Protein 7MBO (pdb70)

GO terms:
  GO:0005515 protein binding (F, IPI)
  GO:0004252 serine-type endopeptidase activity (F, TAS)
  GO:0007596 blood coagulation (P, TAS)
  GO:0005576 extracellular region (C, TAS)
  GO:0005886 plasma membrane (C, TAS)
  GO:0042802 identical protein binding (F, IPI)
  GO:0005576 extracellular region (C, IDA)
  GO:0031639 plasminogen activation (P, IDA)
  GO:0051919 positive regulation of fibrinolysis (P, IDA)
  GO:0007596 blood coagulation (P, IDA)
  GO:0070062 extracellular exosome (C, HDA)
  GO:0007597 blood coagulation, intrinsic pathway (P, IDA)

Structure (mmCIF, N/CA/C/O backbone):
data_7MBO
#
_entry.id   7MBO
#
_cell.length_a   39.025
_cell.length_b   69.588
_cell.length_c   85.127
_cell.angle_alpha   90
_cell.angle_beta   90
_cell.angle_gamma   90
#
_symmetry.space_group_name_H-M   'P 21 21 21'
#
loop_
_entity.id
_entity.type
_entity.pdbx_description
1 polymer 'Coagulation factor XIa light chain'
2 non-polymer 2-acetamido-2-deoxy-beta-D-glucopyranose
3 non-polymer Milvexian
4 water water
#
loop_
_atom_site.group_PDB
_atom_site.id
_atom_site.type_symbol
_atom_site.label_atom_id
_atom_site.label_alt_id
_atom_site.label_comp_id
_atom_site.label_asym_id
_atom_site.label_entity_id
_atom_site.label_seq_id
_atom_site.pdbx_PDB_ins_code
_atom_site.Cartn_x
_atom_site.Cartn_y
_atom_site.Cartn_z
_atom_site.occupancy
_atom_site.B_iso_or_equiv
_atom_site.auth_seq_id
_atom_site.auth_comp_id
_atom_site.auth_asym_id
_atom_site.auth_atom_id
_atom_site.pdbx_PDB_model_num
ATOM 1 N N . ILE A 1 1 ? -6.623 17.795 -14.891 1 7.85 16 ILE A N 1
ATOM 2 C CA . ILE A 1 1 ? -7.712 18.384 -15.668 1 7.83 16 ILE A CA 1
ATOM 3 C C . ILE A 1 1 ? -7.32 19.785 -16.085 1 8.37 16 ILE A C 1
ATOM 4 O O . ILE A 1 1 ? -7.071 20.647 -15.242 1 9.38 16 ILE A O 1
ATOM 19 N N . VAL A 1 2 ? -7.291 20.025 -17.398 1 8.89 17 VAL A N 1
ATOM 20 C CA . VAL A 1 2 ? -7.026 21.353 -17.927 1 9.51 17 VAL A CA 1
ATOM 21 C C . VAL A 1 2 ? -8.328 22.134 -17.892 1 10.08 17 VAL A C 1
ATOM 22 O O . VAL A 1 2 ? -9.35 21.608 -18.316 1 10.62 17 VAL A O 1
ATOM 35 N N . GLY A 1 3 ? -8.286 23.373 -17.422 1 10.91 18 GLY A N 1
ATOM 36 C CA . GLY A 1 3 ? -9.461 24.232 -17.464 1 12.75 18 GLY A CA 1
ATOM 37 C C . GLY A 1 3 ? -10.635 23.815 -16.63 1 14.12 18 GLY A C 1
ATOM 38 O O . GLY A 1 3 ? -11.783 24.202 -16.896 1 16.73 18 GLY A O 1
ATOM 42 N N . GLY A 1 4 ? -10.33 23.092 -15.58 1 13.94 19 GLY A N 1
ATOM 43 C CA . GLY A 1 4 ? -11.342 22.66 -14.649 1 13.15 19 GLY A CA 1
ATOM 44 C C . GLY A 1 4 ? -11.421 23.559 -13.44 1 12.45 19 GLY A C 1
ATOM 45 O O . GLY A 1 4 ? -10.77 24.608 -13.345 1 14.88 19 GLY A O 1
ATOM 49 N N . THR A 1 5 ? -12.264 23.135 -12.52 1 9.89 20 THR A N 1
ATOM 50 C CA . THR A 1 5 ? -12.499 23.867 -11.293 1 9.61 20 THR A CA 1
ATOM 51 C C . THR A 1 5 ? -12.577 22.883 -10.132 1 8.52 20 THR A C 1
ATOM 52 O O . THR A 1 5 ? -12.724 21.665 -10.304 1 8.13 20 THR A O 1
ATOM 63 N N . ALA A 1 6 ? -12.431 23.421 -8.923 1 8.5 21 ALA A N 1
ATOM 64 C CA . ALA A 1 6 ? -12.424 22.591 -7.741 1 8.41 21 ALA A CA 1
ATOM 65 C C . ALA A 1 6 ? -13.745 21.912 -7.504 1 8.01 21 ALA A C 1
ATOM 66 O O . ALA A 1 6 ? -14.805 22.541 -7.593 1 9.11 21 ALA A O 1
ATOM 73 N N . SER A 1 7 ? -13.683 20.647 -7.117 1 7.77 22 SER A N 1
ATOM 74 C CA . SER A 1 7 ? -14.835 19.917 -6.637 1 7.83 22 SER A CA 1
ATOM 75 C C . SER A 1 7 ? -15.015 20.202 -5.142 1 8.14 22 SER A C 1
ATOM 76 O O . SER A 1 7 ? -14.117 20.72 -4.483 1 8.7 22 SER A O 1
ATOM 84 N N . VAL A 1 8 ? -16.171 19.814 -4.615 1 8.67 23 VAL A N 1
ATOM 85 C CA . VAL A 1 8 ? -16.471 19.91 -3.194 1 9.44 23 VAL A CA 1
ATOM 86 C C . VAL A 1 8 ? -16.574 18.524 -2.596 1 9.44 23 VAL A C 1
ATOM 87 O O . VAL A 1 8 ? -16.742 17.517 -3.307 1 8.94 23 VAL A O 1
ATOM 100 N N . ARG A 1 9 ? -16.52 18.451 -1.26 1 10.6 24 ARG A N 1
ATOM 101 C CA . ARG A 1 9 ? -16.637 17.181 -0.571 1 11.43 24 ARG A CA 1
ATOM 102 C C . ARG A 1 9 ? -17.972 16.52 -0.921 1 10.54 24 ARG A C 1
ATOM 103 O O . ARG A 1 9 ? -19.024 17.186 -0.933 1 10.7 24 ARG A O 1
ATOM 124 N N . GLY A 1 10 ? -17.909 15.253 -1.263 1 10.49 25 GLY A N 1
ATOM 125 C CA . GLY A 1 10 ? -19.105 14.504 -1.576 1 10.39 25 GLY A CA 1
ATOM 126 C C . GLY A 1 10 ? -19.651 14.71 -2.97 1 9.45 25 GLY A C 1
ATOM 127 O O . GLY A 1 10 ? -20.67 14.115 -3.299 1 10.22 25 GLY A O 1
ATOM 131 N N . GLU A 1 11 ? -18.999 15.504 -3.812 1 8.64 26 GLU A N 1
ATOM 132 C CA . GLU A 1 11 ? -19.513 15.767 -5.155 1 8.27 26 GLU A CA 1
ATOM 133 C C . GLU A 1 11 ? -19.379 14.568 -6.082 1 7.76 26 GLU A C 1
ATOM 134 O O . GLU A 1 11 ? -20.267 14.301 -6.892 1 8.41 26 GLU A O 1
ATOM 146 N N . TRP A 1 12 ? -18.245 13.86 -5.991 1 7.11 27 TRP A N 1
ATOM 147 C CA . TRP A 1 12 ? -17.941 12.745 -6.908 1 6.85 27 TRP A CA 1
ATOM 148 C C . TRP A 1 12 ? -17.626 11.504 -6.093 1 6.66 27 TRP A C 1
ATOM 149 O O . TRP A 1 12 ? -16.484 11.047 -6.034 1 6.82 27 TRP A O 1
ATOM 170 N N . PRO A 1 13 ? -18.638 10.931 -5.418 1 6.79 28 PRO A N 1
ATOM 171 C CA . PRO A 1 13 ? -18.349 9.891 -4.414 1 6.77 28 PRO A CA 1
ATOM 172 C C . PRO A 1 13 ? -17.903 8.558 -4.972 1 6.46 28 PRO A C 1
ATOM 173 O O . PRO A 1 13 ? -17.427 7.715 -4.214 1 6.98 28 PRO A O 1
ATOM 184 N N . TRP A 1 14 ? -18.009 8.356 -6.289 1 6.22 29 TRP A N 1
ATOM 185 C CA . TRP A 1 14 ? -17.473 7.165 -6.931 1 6.1 29 TRP A CA 1
ATOM 186 C C . TRP A 1 14 ? -16.005 7.337 -7.319 1 5.87 29 TRP A C 1
ATOM 187 O O . TRP A 1 14 ? -15.347 6.34 -7.622 1 6.2 29 TRP A O 1
ATOM 208 N N . GLN A 1 15 ? -15.474 8.567 -7.351 1 5.9 30 GLN A N 1
ATOM 209 C CA . GLN A 1 15 ? -14.087 8.778 -7.742 1 5.82 30 GLN A CA 1
ATOM 210 C C . GLN A 1 15 ? -13.158 8.286 -6.655 1 5.78 30 GLN A C 1
ATOM 211 O O . GLN A 1 15 ? -13.324 8.663 -5.486 1 6.68 30 GLN A O 1
ATOM 225 N N . VAL A 1 16 ? -12.133 7.52 -7.047 1 5.69 31 VAL A N 1
ATOM 226 C CA . VAL A 1 16 ? -11.058 7.146 -6.139 1 5.89 31 VAL A CA 1
ATOM 227 C C . VAL A 1 16 ? -9.739 7.637 -6.712 1 5.82 31 VAL A C 1
ATOM 228 O O . VAL A 1 16 ? -9.592 7.915 -7.92 1 5.78 31 VAL A O 1
ATOM 241 N N . THR A 1 17 ? -8.744 7.713 -5.822 1 6.3 32 THR A N 1
ATOM 242 C CA . THR A 1 17 ? -7.355 7.897 -6.187 1 6.58 32 THR A CA 1
ATOM 243 C C . THR A 1 17 ? -6.643 6.589 -5.863 1 6.7 32 THR A C 1
ATOM 244 O O . THR A 1 17 ? -6.708 6.087 -4.731 1 7.46 32 THR A O 1
ATOM 255 N N . LEU A 1 18 ? -6.051 5.987 -6.892 1 6.95 33 LEU A N 1
ATOM 256 C CA . LEU A 1 18 ? -5.291 4.753 -6.785 1 7.35 33 LEU A CA 1
ATOM 257 C C . LEU A 1 18 ? -3.844 5.139 -6.575 1 7.5 33 LEU A C 1
ATOM 258 O O . LEU A 1 18 ? -3.271 5.813 -7.435 1 7.77 33 LEU A O 1
ATOM 274 N N . HIS A 1 19 ? -3.274 4.724 -5.446 1 8.09 34 HIS A N 1
ATOM 275 C CA . HIS A 1 19 ? -1.882 4.929 -5.14 1 8.58 34 HIS A CA 1
ATOM 276 C C . HIS A 1 19 ? -1.135 3.63 -5.297 1 8.96 34 HIS A C 1
ATOM 277 O O . HIS A 1 19 ? -1.656 2.538 -5.101 1 9.61 34 HIS A O 1
ATOM 291 N N . THR A 1 20 ? 0.137 3.775 -5.62 1 9.86 35 THR A N 1
ATOM 292 C CA . THR A 1 20 ? 1.106 2.707 -5.505 1 10.76 35 THR A CA 1
ATOM 293 C C . THR A 1 20 ? 2.012 3.069 -4.334 1 11.04 35 THR A C 1
ATOM 294 O O . THR A 1 20 ? 2.281 4.245 -4.119 1 11.9 35 THR A O 1
ATOM 305 N N . THR A 1 21 ? 2.486 2.085 -3.56 1 11.7 36 THR A N 1
ATOM 306 C CA . THR A 1 21 ? 3.437 2.342 -2.473 1 12.64 36 THR A CA 1
ATOM 307 C C . THR A 1 21 ? 4.871 2.093 -2.86 1 13.2 36 THR A C 1
ATOM 308 O O . THR A 1 21 ? 5.757 2.33 -2.036 1 14.79 36 THR A O 1
ATOM 319 N N . SER A 1 22 A 5.148 1.585 -4.071 1 14.09 36 SER A N 1
ATOM 320 C CA . SER A 1 22 A 6.492 1.254 -4.5 1 15.43 36 SER A CA 1
ATOM 321 C C . SER A 1 22 A 6.956 2.019 -5.709 1 15.47 36 SER A C 1
ATOM 322 O O . SER A 1 22 A 6.24 2.096 -6.716 1 17.37 36 SER A O 1
ATOM 330 N N . PRO A 1 23 B 8.193 2.533 -5.664 1 15.15 36 PRO A N 1
ATOM 331 C CA . PRO A 1 23 B 9.16 2.495 -4.544 1 15.21 36 PRO A CA 1
ATOM 332 C C . PRO A 1 23 B 8.791 3.393 -3.36 1 14.91 36 PRO A C 1
ATOM 333 O O . PRO A 1 23 B 9.233 3.136 -2.238 1 16.38 36 PRO A O 1
ATOM 344 N N . THR A 1 24 ? 8.035 4.462 -3.627 1 14.29 37 THR A N 1
ATOM 345 C CA . THR A 1 24 ? 7.515 5.405 -2.646 1 14.5 37 THR A CA 1
ATOM 346 C C . THR A 1 24 ? 6.045 5.623 -2.976 1 13.36 37 THR A C 1
ATOM 347 O O . THR A 1 24 ? 5.618 5.392 -4.116 1 13.95 37 THR A O 1
ATOM 358 N N . GLN A 1 25 ? 5.266 6.053 -1.991 1 12.44 38 GLN A N 1
ATOM 359 C CA . GLN A 1 25 ? 3.836 6.197 -2.2 1 12.02 38 GLN A CA 1
ATOM 360 C C . GLN A 1 25 ? 3.487 7.41 -3.042 1 11.57 38 GLN A C 1
ATOM 361 O O . GLN A 1 25 ? 3.931 8.525 -2.751 1 12.97 38 GLN A O 1
ATOM 375 N N . ARG A 1 26 ? 2.65 7.198 -4.07 1 10.74 39 ARG A N 1
ATOM 376 C CA . ARG A 1 26 ? 2.195 8.292 -4.896 1 10.64 39 ARG A CA 1
ATOM 377 C C . ARG A 1 26 ? 0.891 7.928 -5.563 1 9.46 39 ARG A C 1
ATOM 378 O O . ARG A 1 26 ? 0.589 6.752 -5.804 1 9.3 39 ARG A O 1
ATOM 399 N N . HIS A 1 27 ? 0.166 8.962 -5.971 1 8.84 40 HIS A N 1
ATOM 400 C CA . HIS A 1 27 ? -1 8.821 -6.825 1 8.15 40 HIS A CA 1
ATOM 401 C C . HIS A 1 27 ? -0.534 8.274 -8.191 1 8.11 40 HIS A C 1
ATOM 402 O O . HIS A 1 27 ? 0.408 8.797 -8.796 1 8.91 40 HIS A O 1
ATOM 416 N N . LEU A 1 28 ? -1.247 7.261 -8.677 1 7.83 41 LEU A N 1
ATOM 417 C CA . LEU A 1 28 ? -0.975 6.618 -9.949 1 7.98 41 LEU A CA 1
ATOM 418 C C . LEU A 1 28 ? -2.061 6.919 -10.985 1 7.29 41 LEU A C 1
ATOM 419 O O . LEU A 1 28 ? -1.756 7.226 -12.143 1 7.62 41 LEU A O 1
ATOM 435 N N . CYS A 1 29 ? -3.327 6.758 -10.607 1 6.92 42 CYS A N 1
ATOM 436 C CA . CYS A 1 29 ? -4.44 6.852 -11.557 1 6.49 42 CYS A CA 1
ATOM 437 C C . CYS A 1 29 ? -5.709 7.155 -10.802 1 6.02 42 CYS A C 1
ATOM 438 O O . CYS A 1 29 ? -5.788 6.948 -9.587 1 6.4 42 CYS A O 1
ATOM 445 N N . GLY A 1 30 ? -6.708 7.62 -11.534 1 5.73 43 GLY A N 1
ATOM 446 C CA . GLY A 1 30 ? -8.053 7.617 -11.016 1 5.68 43 GLY A CA 1
ATOM 447 C C . GLY A 1 30 ? -8.705 6.246 -11.179 1 5.46 43 GLY A C 1
ATOM 448 O O . GLY A 1 30 ? -8.156 5.33 -11.814 1 5.72 43 GLY A O 1
ATOM 452 N N . GLY A 1 31 ? -9.911 6.14 -10.654 1 5.63 44 GLY A N 1
ATOM 453 C CA . GLY A 1 31 ? -10.759 4.97 -10.817 1 5.48 44 GLY A CA 1
ATOM 454 C C . GLY A 1 31 ? -12.143 5.301 -10.308 1 5.3 44 GLY A C 1
ATOM 455 O O . GLY A 1 31 ? -12.37 6.379 -9.742 1 5.42 44 GLY A O 1
ATOM 459 N N . SER A 1 32 ? -13.077 4.352 -10.498 1 5.45 45 SER A N 1
ATOM 460 C CA . SER A 1 32 ? -14.456 4.539 -10.097 1 5.63 45 SER A CA 1
ATOM 461 C C . SER A 1 32 ? -14.955 3.325 -9.331 1 5.55 45 SER A C 1
ATOM 462 O O . SER A 1 32 ? -14.816 2.182 -9.78 1 5.87 45 SER A O 1
ATOM 470 N N . ILE A 1 33 ? -15.632 3.587 -8.203 1 5.69 46 ILE A N 1
ATOM 471 C CA . ILE A 1 33 ? -16.337 2.525 -7.504 1 5.92 46 ILE A CA 1
ATOM 472 C C . ILE A 1 33 ? -17.539 2.119 -8.345 1 5.99 46 ILE A C 1
ATOM 473 O O . ILE A 1 33 ? -18.379 2.966 -8.662 1 6.37 46 ILE A O 1
ATOM 489 N N . ILE A 1 34 ? -17.641 0.825 -8.681 1 6.3 47 ILE A N 1
ATOM 490 C CA . ILE A 1 34 ? -18.805 0.316 -9.429 1 6.91 47 ILE A CA 1
ATOM 491 C C . ILE A 1 34 ? -19.561 -0.772 -8.695 1 7.47 47 ILE A C 1
ATOM 492 O O . ILE A 1 34 ? -20.608 -1.209 -9.169 1 8.55 47 ILE A O 1
ATOM 508 N N . GLY A 1 35 ? -19.047 -1.248 -7.578 1 8.24 48 GLY A N 1
ATOM 509 C CA . GLY A 1 35 ? -19.682 -2.31 -6.831 1 9.54 48 GLY A CA 1
ATOM 510 C C . GLY A 1 35 ? -19.046 -2.455 -5.489 1 10.14 48 GLY A C 1
ATOM 511 O O . GLY A 1 35 ? -18.077 -1.754 -5.169 1 10.63 48 GLY A O 1
ATOM 515 N N . ASN A 1 36 ? -19.585 -3.387 -4.743 1 11.71 49 ASN A N 1
ATOM 516 C CA . ASN A 1 36 ? -19.271 -3.578 -3.353 1 12.75 49 ASN A CA 1
ATOM 517 C C . ASN A 1 36 ? -17.826 -3.869 -3.075 1 11.81 49 ASN A C 1
ATOM 518 O O . ASN A 1 36 ? -17.41 -3.693 -1.951 1 13.76 49 ASN A O 1
ATOM 529 N N . GLN A 1 37 ? -17.084 -4.412 -4.037 1 10.77 50 GLN A N 1
ATOM 530 C CA . GLN A 1 37 ? -15.661 -4.698 -3.862 1 10.51 50 GLN A CA 1
ATOM 531 C C . GLN A 1 37 ? -14.912 -4.424 -5.166 1 8.79 50 GLN A C 1
ATOM 532 O O . GLN A 1 37 ? -13.899 -5.049 -5.441 1 9.17 50 GLN A O 1
ATOM 546 N N . TRP A 1 38 ? -15.381 -3.451 -5.955 1 7.84 51 TRP A N 1
ATOM 547 C CA . TRP A 1 38 ? -14.915 -3.313 -7.321 1 7.45 51 TRP A CA 1
ATOM 548 C C . TRP A 1 38 ? -14.656 -1.892 -7.741 1 6.89 51 TRP A C 1
ATOM 549 O O . TRP A 1 38 ? -15.536 -1.032 -7.657 1 7.24 51 TRP A O 1
ATOM 570 N N . ILE A 1 39 ? -13.448 -1.673 -8.293 1 6.64 52 ILE A N 1
ATOM 571 C CA . ILE A 1 39 ? -13.053 -0.421 -8.908 1 6.29 52 ILE A CA 1
ATOM 572 C C . ILE A 1 39 ? -12.838 -0.67 -10.401 1 6.17 52 ILE A C 1
ATOM 573 O O . ILE A 1 39 ? -12.139 -1.607 -10.778 1 6.99 52 ILE A O 1
ATOM 589 N N . LEU A 1 40 ? -13.402 0.208 -11.242 1 5.84 53 LEU A N 1
ATOM 590 C CA . LEU A 1 40 ? -13.161 0.163 -12.675 1 5.88 53 LEU A CA 1
ATOM 591 C C . LEU A 1 40 ? -12.159 1.28 -13.014 1 5.8 53 LEU A C 1
ATOM 592 O O . LEU A 1 40 ? -12.318 2.429 -12.576 1 5.93 53 LEU A O 1
ATOM 608 N N . THR A 1 41 ? -11.121 0.928 -13.785 1 5.78 54 THR A N 1
ATOM 609 C CA . THR A 1 41 ? -10.062 1.863 -14.119 1 5.89 54 THR A CA 1
ATOM 610 C C . THR A 1 41 ? -9.476 1.471 -15.481 1 5.92 54 THR A C 1
ATOM 611 O O . THR A 1 41 ? -10.073 0.666 -16.215 1 6.14 54 THR A O 1
ATOM 622 N N . ALA A 1 42 ? -8.333 2.073 -15.841 1 6.08 55 ALA A N 1
ATOM 623 C CA . ALA A 1 42 ? -7.699 1.824 -17.127 1 6.3 55 ALA A CA 1
ATOM 624 C C . ALA A 1 42 ? -6.593 0.777 -16.997 1 6.54 55 ALA A C 1
ATOM 625 O O . ALA A 1 42 ? -5.785 0.801 -16.072 1 7.29 55 ALA A O 1
ATOM 632 N N . ALA A 1 43 ? -6.537 -0.142 -17.966 1 6.71 56 ALA A N 1
ATOM 633 C CA . ALA A 1 43 ? -5.49 -1.152 -18.003 1 7.14 56 ALA A CA 1
ATOM 634 C C . ALA A 1 43 ? -4.094 -0.55 -18.059 1 7.2 56 ALA A C 1
ATOM 635 O O . ALA A 1 43 ? -3.16 -1.126 -17.48 1 7.82 56 ALA A O 1
ATOM 642 N N . HIS A 1 44 ? -3.917 0.572 -18.761 1 7.15 57 HIS A N 1
ATOM 643 C CA . HIS A 1 44 ? -2.569 1.127 -18.914 1 7.58 57 HIS A CA 1
ATOM 644 C C . HIS A 1 44 ? -1.969 1.587 -17.581 1 7.65 57 HIS A C 1
ATOM 645 O O . HIS A 1 44 ? -0.762 1.803 -17.49 1 8.41 57 HIS A O 1
ATOM 659 N N . CYS A 1 45 ? -2.807 1.776 -16.561 1 7.72 58 CYS A N 1
ATOM 660 C CA . CYS A 1 45 ? -2.31 2.19 -15.247 1 7.91 58 CYS A CA 1
ATOM 661 C C . CYS A 1 45 ? -1.325 1.199 -14.656 1 8.61 58 CYS A C 1
ATOM 662 O O . CYS A 1 45 ? -0.525 1.578 -13.798 1 9.49 58 CYS A O 1
ATOM 669 N N . PHE A 1 46 A -1.416 -0.072 -15.055 1 9.01 58 PHE A N 1
ATOM 670 C CA . PHE A 1 46 A -0.667 -1.143 -14.414 1 10.12 58 PHE A CA 1
ATOM 671 C C . PHE A 1 46 A 0.591 -1.549 -15.13 1 11.31 58 PHE A C 1
ATOM 672 O O . PHE A 1 46 A 1.197 -2.548 -14.751 1 13.07 58 PHE A O 1
ATOM 689 N N . TYR A 1 47 B 1.044 -0.756 -16.093 1 12.61 58 TYR A N 1
ATOM 690 C CA . TYR A 1 47 B 2.237 -1.074 -16.856 1 14.44 58 TYR A CA 1
ATOM 691 C C . TYR A 1 47 B 3.456 -1.41 -15.985 1 15.93 58 TYR A C 1
ATOM 692 O O . TYR A 1 47 B 4.134 -2.41 -16.241 1 17.7 58 TYR A O 1
ATOM 710 N N . GLY A 1 48 ? 3.706 -0.611 -14.954 1 16.65 59 GLY A N 1
ATOM 711 C CA . GLY A 1 48 ? 4.852 -0.841 -14.068 1 18.52 59 GLY A CA 1
ATOM 712 C C . GLY A 1 48 ? 4.533 -1.362 -12.678 1 19.26 59 GLY A C 1
ATOM 713 O O . GLY A 1 48 ? 5.373 -1.282 -11.78 1 21.51 59 GLY A O 1
ATOM 717 N N . VAL A 1 49 ? 3.338 -1.919 -12.485 1 18.99 60 VAL A N 1
ATOM 718 C CA . VAL A 1 49 ? 2.876 -2.417 -11.187 1 18.34 60 VAL A CA 1
ATOM 719 C C . VAL A 1 49 ? 3.267 -3.871 -11.046 1 18.78 60 VAL A C 1
ATOM 720 O O . VAL A 1 49 ? 2.733 -4.72 -11.763 1 20.08 60 VAL A O 1
ATOM 733 N N . GLU A 1 50 ? 4.186 -4.172 -10.116 1 19.19 61 GLU A N 1
ATOM 734 C CA . GLU A 1 50 ? 4.685 -5.534 -9.923 1 19.43 61 GLU A CA 1
ATOM 735 C C . GLU A 1 50 ? 3.69 -6.511 -9.288 1 19.23 61 GLU A C 1
ATOM 736 O O . GLU A 1 50 ? 3.791 -7.709 -9.543 1 21.15 61 GLU A O 1
ATOM 743 N N . SER A 1 51 ? 2.738 -6.027 -8.479 1 18.69 62 SER A N 1
ATOM 744 C CA . SER A 1 51 ? 1.812 -6.911 -7.759 1 17.97 62 SER A CA 1
ATOM 745 C C . SER A 1 51 ? 0.625 -6.123 -7.199 1 16.89 62 SER A C 1
ATOM 746 O O . SER A 1 51 ? 0.777 -4.933 -6.949 1 16.67 62 SER A O 1
ATOM 754 N N . PRO A 1 52 ? -0.528 -6.762 -6.899 1 16.17 63 PRO A N 1
ATOM 755 C CA . PRO A 1 52 ? -1.625 -6.007 -6.265 1 15.3 63 PRO A CA 1
ATOM 756 C C . PRO A 1 52 ? -1.293 -5.547 -4.841 1 14.35 63 PRO A C 1
ATOM 757 O O . PRO A 1 52 ? -1.92 -4.607 -4.355 1 13.73 63 PRO A O 1
ATOM 768 N N . LYS A 1 53 ? -0.308 -6.174 -4.171 1 14.41 64 LYS A N 1
ATOM 769 C CA . LYS A 1 53 ? 0.038 -5.815 -2.792 1 14.98 64 LYS A CA 1
ATOM 770 C C . LYS A 1 53 ? 0.516 -4.386 -2.619 1 14.75 64 LYS A C 1
ATOM 771 O O . LYS A 1 53 ? 0.428 -3.854 -1.515 1 15.96 64 LYS A O 1
ATOM 790 N N . ILE A 1 54 ? 1.038 -3.767 -3.688 1 14.29 65 ILE A N 1
ATOM 791 C CA . ILE A 1 54 ? 1.54 -2.395 -3.599 1 14.23 65 ILE A CA 1
ATOM 792 C C . ILE A 1 54 ? 0.49 -1.333 -3.868 1 13.12 65 ILE A C 1
ATOM 793 O O . ILE A 1 54 ? 0.825 -0.154 -3.852 1 13.86 65 ILE A O 1
ATOM 809 N N . LEU A 1 55 A -0.75 -1.72 -4.156 1 11.63 65 LEU A N 1
ATOM 810 C CA . LEU A 1 55 A -1.787 -0.765 -4.465 1 10.86 65 LEU A CA 1
ATOM 811 C C . LEU A 1 55 A -2.621 -0.408 -3.248 1 10.57 65 LEU A C 1
ATOM 812 O O . LEU A 1 55 A -2.878 -1.254 -2.388 1 11.53 65 LEU A O 1
ATOM 828 N N . ARG A 1 56 B -3.061 0.843 -3.203 1 10.08 65 ARG A N 1
ATOM 829 C CA . ARG A 1 56 B -4.007 1.302 -2.202 1 9.89 65 ARG A CA 1
ATOM 830 C C . ARG A 1 56 B -5.059 2.133 -2.899 1 9.22 65 ARG A C 1
ATOM 831 O O . ARG A 1 56 B -4.732 3.05 -3.676 1 10.18 65 ARG A O 1
ATOM 852 N N . VAL A 1 57 ? -6.314 1.847 -2.605 1 8.92 66 VAL A N 1
ATOM 853 C CA . VAL A 1 57 ? -7.416 2.611 -3.156 1 8.42 66 VAL A CA 1
ATOM 854 C C . VAL A 1 57 ? -7.959 3.524 -2.07 1 8.15 66 VAL A C 1
ATOM 855 O O . VAL A 1 57 ? -8.419 3.041 -1.022 1 9.45 66 VAL A O 1
ATOM 868 N N . TYR A 1 58 ? -7.915 4.831 -2.319 1 7.9 67 TYR A N 1
A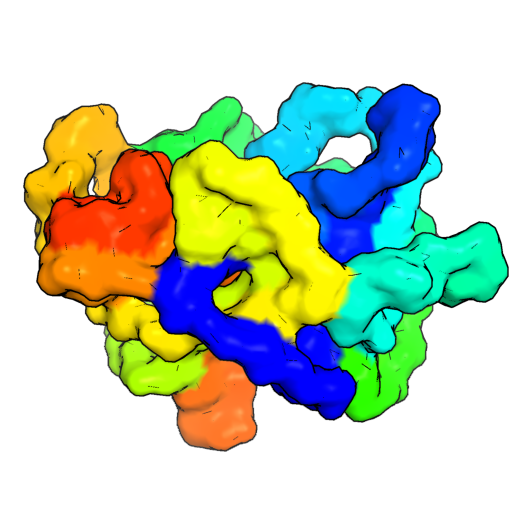TOM 869 C CA . TYR A 1 58 ? -8.446 5.79 -1.382 1 8.09 67 TYR A CA 1
ATOM 870 C C . TYR A 1 58 ? -9.753 6.355 -1.942 1 8.15 67 TYR A C 1
ATOM 871 O O . TYR A 1 58 ? -9.782 6.951 -3.026 1 8.97 67 TYR A O 1
ATOM 889 N N . SER A 1 59 ? -10.835 6.15 -1.179 1 8.72 68 SER A N 1
ATOM 890 C CA . SER A 1 59 ? -12.146 6.676 -1.471 1 8.73 68 SER A CA 1
ATOM 891 C C . SER A 1 59 ? -12.478 7.754 -0.459 1 8.68 68 SER A C 1
ATOM 892 O O . SER A 1 59 ? -11.84 7.857 0.608 1 9.5 68 SER A O 1
ATOM 900 N N . GLY A 1 60 ? -13.468 8.557 -0.78 1 8.86 69 GLY A N 1
ATOM 901 C CA . GLY A 1 60 ? -13.899 9.613 0.113 1 10.49 69 GLY A CA 1
ATOM 902 C C . GLY A 1 60 ? -12.877 10.73 0.287 1 11.21 69 GLY A C 1
ATOM 903 O O . GLY A 1 60 ? -12.956 11.481 1.265 1 13.77 69 GLY A O 1
ATOM 907 N N . ILE A 1 61 ? -11.947 10.883 -0.686 1 11.15 70 ILE A N 1
ATOM 908 C CA . ILE A 1 61 ? -10.884 11.905 -0.681 1 11.3 70 ILE A CA 1
ATOM 909 C C . ILE A 1 61 ? -11.246 13.048 -1.566 1 10.11 70 ILE A C 1
ATOM 910 O O . ILE A 1 61 ? -11.529 12.851 -2.786 1 10.96 70 ILE A O 1
ATOM 926 N N . LEU A 1 62 ? -11.148 14.254 -1.037 1 8.76 71 LEU A N 1
ATOM 927 C CA . LEU A 1 62 ? -11.209 15.428 -1.876 1 8.6 71 LEU A CA 1
ATOM 928 C C . LEU A 1 62 ? -9.771 15.897 -2.191 1 8.41 71 LEU A C 1
ATOM 929 O O . LEU A 1 62 ? -9.418 16.121 -3.348 1 7.94 71 LEU A O 1
ATOM 945 N N . ASN A 1 63 ? -8.96 16.07 -1.15 1 9.53 72 ASN A N 1
ATOM 946 C CA . ASN A 1 63 ? -7.618 16.604 -1.244 1 9.21 72 ASN A CA 1
ATOM 947 C C . ASN A 1 63 ? -6.578 15.54 -1.022 1 8.71 72 ASN A C 1
ATOM 948 O O . ASN A 1 63 ? -6.643 14.806 -0.034 1 9.46 72 ASN A O 1
ATOM 959 N N . GLN A 1 64 ? -5.58 15.47 -1.916 1 8.24 73 GLN A N 1
ATOM 960 C CA . GLN A 1 64 ? -4.497 14.518 -1.75 1 8.51 73 GLN A CA 1
ATOM 961 C C . GLN A 1 64 ? -3.777 14.686 -0.405 1 8.59 73 GLN A C 1
ATOM 962 O O . GLN A 1 64 ? -3.3 13.701 0.145 1 9.21 73 GLN A O 1
ATOM 976 N N . SER A 1 65 ? -3.732 15.907 0.126 1 8.81 74 SER A N 1
ATOM 977 C CA . SER A 1 65 ? -3.098 16.149 1.425 1 9.96 74 SER A CA 1
ATOM 978 C C . SER A 1 65 ? -3.839 15.465 2.588 1 10.42 74 SER A C 1
ATOM 979 O O . SER A 1 65 ? -3.299 15.398 3.693 1 12.21 74 SER A O 1
ATOM 987 N N . GLU A 1 66 ? -5.056 14.953 2.359 1 10.28 75 GLU A N 1
ATOM 988 C CA . GLU A 1 66 ? -5.79 14.155 3.353 1 11.16 75 GLU A CA 1
ATOM 989 C C . GLU A 1 66 ? -5.149 12.775 3.545 1 10.92 75 GLU A C 1
ATOM 990 O O . GLU A 1 66 ? -5.479 12.086 4.513 1 12.74 75 GLU A O 1
ATOM 1002 N N . ILE A 1 67 ? -4.317 12.322 2.601 1 10.06 76 ILE A N 1
ATOM 1003 C CA . ILE A 1 67 ? -3.802 10.972 2.616 1 10.64 76 ILE A CA 1
ATOM 1004 C C . ILE A 1 67 ? -2.545 10.918 3.429 1 11.66 76 ILE A C 1
ATOM 1005 O O . ILE A 1 67 ? -1.482 11.353 2.969 1 12.82 76 ILE A O 1
ATOM 1021 N N . LYS A 1 68 ? -2.672 10.395 4.675 1 13.07 77 LYS A N 1
ATOM 1022 C CA . LYS A 1 68 ? -1.635 10.265 5.671 1 13.69 77 LYS A CA 1
ATOM 1023 C C . LYS A 1 68 ? -1.598 8.82 6.185 1 13.97 77 LYS A C 1
ATOM 1024 O O . LYS A 1 68 ? -2.384 7.972 5.742 1 13.59 77 LYS A O 1
ATOM 1043 N N . GLU A 1 69 ? -0.664 8.513 7.077 1 14.92 78 GLU A N 1
ATOM 1044 C CA . GLU A 1 69 ? -0.46 7.145 7.546 1 15.88 78 GLU A CA 1
ATOM 1045 C C . GLU A 1 69 ? -1.715 6.421 8.035 1 16.19 78 GLU A C 1
ATOM 1046 O O . GLU A 1 69 ? -1.907 5.242 7.72 1 18.23 78 GLU A O 1
ATOM 1050 N N . ASP A 1 70 ? -2.561 7.1 8.817 1 17.12 79 ASP A N 1
ATOM 1051 C CA . ASP A 1 70 ? -3.758 6.463 9.375 1 17.63 79 ASP A CA 1
ATOM 1052 C C . ASP A 1 70 ? -5.023 6.629 8.547 1 16.19 79 ASP A C 1
ATOM 1053 O O . ASP A 1 70 ? -6.085 6.144 8.958 1 17.9 79 ASP A O 1
ATOM 1062 N N . THR A 1 71 ? -4.916 7.21 7.348 1 14.43 80 THR A N 1
ATOM 1063 C CA . THR A 1 71 ? -6.083 7.377 6.487 1 13.48 80 THR A CA 1
ATOM 1064 C C . THR A 1 71 ? -6.544 6.026 6.001 1 13.01 80 THR A C 1
ATOM 1065 O O . THR A 1 71 ? -5.721 5.233 5.53 1 14.05 80 THR A O 1
ATOM 1076 N N . SER A 1 72 ? -7.846 5.783 6.092 1 13.35 81 SER A N 1
ATOM 1077 C CA . SER A 1 72 ? -8.441 4.534 5.662 1 12.99 81 SER A CA 1
ATOM 1078 C C . SER A 1 72 ? -8.274 4.344 4.16 1 12.24 81 SER A C 1
ATOM 1079 O O . SER A 1 72 ? -8.407 5.299 3.391 1 13.28 81 SER A O 1
ATOM 1087 N N . PHE A 1 73 ? -7.996 3.107 3.749 1 11.62 82 PHE A N 1
ATOM 1088 C CA . PHE A 1 73 ? -7.89 2.747 2.346 1 11.03 82 PHE A CA 1
ATOM 1089 C C . PHE A 1 73 ? -8.35 1.317 2.167 1 10.64 82 PHE A C 1
ATOM 1090 O O . PHE A 1 73 ? -8.448 0.538 3.13 1 12.11 82 PHE A O 1
ATOM 1107 N N . PHE A 1 74 ? -8.571 0.958 0.91 1 10.54 83 PHE A N 1
ATOM 1108 C CA . PHE A 1 74 ? -8.894 -0.391 0.548 1 10.67 83 PHE A CA 1
ATOM 1109 C C . PHE A 1 74 ? -7.68 -1.024 -0.132 1 10.41 83 PHE A C 1
ATOM 1110 O O . PHE A 1 74 ? -7.09 -0.444 -1.058 1 10.65 83 PHE A O 1
ATOM 1127 N N . GLY A 1 75 ? -7.329 -2.22 0.312 1 10.96 84 GLY A N 1
ATOM 1128 C CA . GLY A 1 75 ? -6.317 -3.014 -0.359 1 11.15 84 GLY A CA 1
ATOM 1129 C C . GLY A 1 75 ? -6.901 -3.68 -1.588 1 10.46 84 GLY A C 1
ATOM 1130 O O . GLY A 1 75 ? -8.124 -3.778 -1.734 1 10.86 84 GLY A O 1
ATOM 1134 N N . VAL A 1 76 ? -6.014 -4.155 -2.457 1 10.84 85 VAL A N 1
ATOM 1135 C CA . VAL A 1 76 ? -6.392 -4.801 -3.706 1 10.7 85 VAL A CA 1
ATOM 1136 C C . VAL A 1 76 ? -5.969 -6.267 -3.665 1 11.5 85 VAL A C 1
ATOM 1137 O O . VAL A 1 76 ? -4.787 -6.588 -3.484 1 12.71 85 VAL A O 1
ATOM 1150 N N . GLN A 1 77 ? -6.929 -7.146 -3.861 1 11.93 86 GLN A N 1
ATOM 1151 C CA . GLN A 1 77 ? -6.759 -8.594 -3.887 1 13.16 86 GLN A CA 1
ATOM 1152 C C . GLN A 1 77 ? -6.315 -9.047 -5.285 1 12.78 86 GLN A C 1
ATOM 1153 O O . GLN A 1 77 ? -5.533 -10.004 -5.407 1 14.29 86 GLN A O 1
ATOM 1167 N N . GLU A 1 78 ? -6.861 -8.416 -6.339 1 12.09 87 GLU A N 1
ATOM 1168 C CA . GLU A 1 78 ? -6.596 -8.857 -7.698 1 11.92 87 GLU A CA 1
ATOM 1169 C C . GLU A 1 78 ? -6.715 -7.702 -8.667 1 10.8 87 GLU A C 1
ATOM 1170 O O . GLU A 1 78 ? -7.605 -6.859 -8.535 1 10.56 87 GLU A O 1
ATOM 1182 N N . ILE A 1 79 ? -5.84 -7.705 -9.675 1 10.98 88 ILE A N 1
ATOM 1183 C CA . ILE A 1 79 ? -5.875 -6.791 -10.806 1 10.71 88 ILE A CA 1
ATOM 1184 C C . ILE A 1 79 ? -6.35 -7.621 -12.001 1 10.33 88 ILE A C 1
ATOM 1185 O O . ILE A 1 79 ? -5.725 -8.633 -12.333 1 12.19 88 ILE A O 1
ATOM 1201 N N . ILE A 1 80 ? -7.443 -7.209 -12.642 1 9.38 89 ILE A N 1
ATOM 1202 C CA . ILE A 1 80 ? -8.001 -7.922 -13.784 1 9.5 89 ILE A CA 1
ATOM 1203 C C . ILE A 1 80 ? -7.93 -7.006 -14.992 1 9.22 89 ILE A C 1
ATOM 1204 O O . ILE A 1 80 ? -8.654 -6.018 -15.072 1 9.84 89 ILE A O 1
ATOM 1220 N N . ILE A 1 81 ? -7.041 -7.331 -15.922 1 9.78 90 ILE A N 1
ATOM 1221 C CA . ILE A 1 81 ? -6.838 -6.546 -17.131 1 10.04 90 ILE A CA 1
ATOM 1222 C C . ILE A 1 81 ? -7.504 -7.255 -18.284 1 9.77 90 ILE A C 1
ATOM 1223 O O . ILE A 1 81 ? -7.348 -8.482 -18.441 1 10.6 90 ILE A O 1
ATOM 1239 N N . HIS A 1 82 ? -8.197 -6.509 -19.151 1 9.49 91 HIS A N 1
ATOM 1240 C CA . HIS A 1 82 ? -8.832 -7.116 -20.324 1 9.81 91 HIS A CA 1
ATOM 1241 C C . HIS A 1 82 ? -7.782 -7.912 -21.137 1 10.14 91 HIS A C 1
ATOM 1242 O O . HIS A 1 82 ? -6.701 -7.381 -21.412 1 10.52 91 HIS A O 1
ATOM 1256 N N . ASP A 1 83 ? -8.067 -9.164 -21.469 1 11.33 92 ASP A N 1
ATOM 1257 C CA . ASP A 1 83 ? -7.053 -10 -22.098 1 12.31 92 ASP A CA 1
ATOM 1258 C C . ASP A 1 83 ? -6.733 -9.614 -23.548 1 12.59 92 ASP A C 1
ATOM 1259 O O . ASP A 1 83 ? -5.777 -10.149 -24.09 1 14.08 92 ASP A O 1
ATOM 1268 N N . GLN A 1 84 ? -7.462 -8.667 -24.149 1 12.42 93 GLN A N 1
ATOM 1269 C CA . GLN A 1 84 ? -7.117 -8.159 -25.483 1 12.84 93 GLN A CA 1
ATOM 1270 C C . GLN A 1 84 ? -6.324 -6.857 -25.419 1 12.45 93 GLN A C 1
ATOM 1271 O O . GLN A 1 84 ? -5.901 -6.362 -26.459 1 14.25 93 GLN A O 1
ATOM 1285 N N . TYR A 1 85 ? -6.13 -6.287 -24.232 1 11.41 94 TYR A N 1
ATOM 1286 C CA . TYR A 1 85 ? -5.393 -5.054 -24.083 1 10.85 94 TYR A CA 1
ATOM 1287 C C . TYR A 1 85 ? -3.917 -5.209 -24.438 1 11.47 94 TYR A C 1
ATOM 1288 O O . TYR A 1 85 ? -3.253 -6.128 -23.966 1 12.2 94 TYR A O 1
ATOM 1306 N N . LYS A 1 86 ? -3.408 -4.245 -25.211 1 12.01 95 LYS A N 1
ATOM 1307 C CA . LYS A 1 86 ? -1.997 -4.119 -25.553 1 13.01 95 LYS A CA 1
ATOM 1308 C C . LYS A 1 86 ? -1.468 -2.708 -25.197 1 12.65 95 LYS A C 1
ATOM 1309 O O . LYS A 1 86 ? -0.398 -2.579 -24.611 1 14.48 95 LYS A O 1
ATOM 1328 N N . MET A 1 87 ? -2.178 -1.659 -25.604 1 12.53 96 MET A N 1
ATOM 1329 C CA . MET A 1 87 ? -1.754 -0.272 -25.39 1 12.64 96 MET A CA 1
ATOM 1330 C C . MET A 1 87 ? -2.992 0.607 -25.45 1 11.15 96 MET A C 1
ATOM 1331 O O . MET A 1 87 ? -3.958 0.269 -26.138 1 10.85 96 MET A O 1
ATOM 1345 N N . ALA A 1 88 ? -2.978 1.752 -24.767 1 10.26 97 ALA A N 1
ATOM 1346 C CA . ALA A 1 88 ? -4.184 2.583 -24.692 1 9.97 97 ALA A CA 1
ATOM 1347 C C . ALA A 1 88 ? -4.785 2.895 -26.078 1 9.85 97 ALA A C 1
ATOM 1348 O O . ALA A 1 88 ? -5.984 2.755 -26.287 1 10.12 97 ALA A O 1
ATOM 1355 N N . GLU A 1 89 ? -3.933 3.297 -27.028 1 10.33 98 GLU A N 1
ATOM 1356 C CA . GLU A 1 89 ? -4.411 3.744 -28.332 1 11.15 98 GLU A CA 1
ATOM 1357 C C . GLU A 1 89 ? -5.024 2.657 -29.182 1 11.35 98 GLU A C 1
ATOM 1358 O O . GLU A 1 89 ? -5.712 2.971 -30.155 1 12.5 98 GLU A O 1
ATOM 1370 N N . SER A 1 90 ? -4.785 1.384 -28.851 1 11.64 99 SER A N 1
ATOM 1371 C CA . SER A 1 90 ? -5.42 0.284 -29.575 1 12.47 99 SER A CA 1
ATOM 1372 C C . SER A 1 90 ? -6.627 -0.302 -28.853 1 11.84 99 SER A C 1
ATOM 1373 O O . SER A 1 90 ? -7.137 -1.344 -29.272 1 13.1 99 SER A O 1
ATOM 1381 N N . GLY A 1 91 ? -7.107 0.379 -27.818 1 10.88 100 GLY A N 1
ATOM 1382 C CA . GLY A 1 91 ? -8.343 -0.003 -27.176 1 10.62 100 GLY A CA 1
ATOM 1383 C C . GLY A 1 91 ? -8.23 -1.064 -26.116 1 9.57 100 GLY A C 1
ATOM 1384 O O . GLY A 1 91 ? -7.147 -1.416 -25.654 1 9.83 100 GLY A O 1
ATOM 1388 N N . TYR A 1 92 ? -9.387 -1.538 -25.669 1 9.28 101 TYR A N 1
ATOM 1389 C CA . TYR A 1 92 ? -9.488 -2.529 -24.596 1 9.14 101 TYR A CA 1
ATOM 1390 C C . TYR A 1 92 ? -8.831 -2.004 -23.311 1 8.34 101 TYR A C 1
ATOM 1391 O O . TYR A 1 92 ? -8.383 -2.785 -22.481 1 8.3 101 TYR A O 1
ATOM 1409 N N . ASP A 1 93 ? -8.835 -0.671 -23.121 1 7.66 102 ASP A N 1
ATOM 1410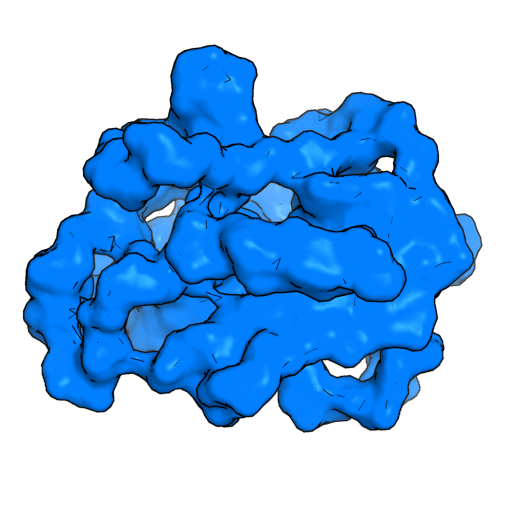 C CA . ASP A 1 93 ? -8.126 -0.065 -22.008 1 7.24 102 ASP A CA 1
ATOM 1411 C C . ASP A 1 93 ? -9.041 -0.023 -20.789 1 6.93 102 ASP A C 1
ATOM 1412 O O . ASP A 1 93 ? -9.666 1 -20.461 1 7.15 102 ASP A O 1
ATOM 1421 N N . ILE A 1 94 ? -9.161 -1.185 -20.161 1 6.9 103 ILE A N 1
ATOM 1422 C CA . ILE A 1 94 ? -10.111 -1.378 -19.085 1 6.86 103 ILE A CA 1
ATOM 1423 C C . ILE A 1 94 ? -9.562 -2.441 -18.145 1 6.8 103 ILE A C 1
ATOM 1424 O O . ILE A 1 94 ? -8.975 -3.451 -18.568 1 7.36 103 ILE A O 1
ATOM 1440 N N . ALA A 1 95 ? -9.752 -2.185 -16.852 1 6.77 104 ALA A N 1
ATOM 1441 C CA . ALA A 1 95 ? -9.282 -3.07 -15.808 1 6.84 104 ALA A CA 1
ATOM 1442 C C . ALA A 1 95 ? -10.19 -2.943 -14.6 1 6.45 104 ALA A C 1
ATOM 1443 O O . ALA A 1 95 ? -10.787 -1.89 -14.345 1 6.78 104 ALA A O 1
ATOM 1450 N N . LEU A 1 96 ? -10.275 -4.039 -13.853 1 6.87 105 LEU A N 1
ATOM 1451 C CA . LEU A 1 96 ? -10.957 -4.074 -12.577 1 6.98 105 LEU A CA 1
ATOM 1452 C C . LEU A 1 96 ? -9.962 -4.315 -11.462 1 7.23 105 LEU A C 1
ATOM 1453 O O . LEU A 1 96 ? -9.025 -5.113 -11.615 1 8.03 105 LEU A O 1
ATOM 1469 N N . LEU A 1 97 ? -10.206 -3.669 -10.315 1 7.22 106 LEU A N 1
ATOM 1470 C CA . LEU A 1 97 ? -9.518 -4.002 -9.086 1 7.64 106 LEU A CA 1
ATOM 1471 C C . LEU A 1 97 ? -10.55 -4.64 -8.167 1 7.67 106 LEU A C 1
ATOM 1472 O O . LEU A 1 97 ? -11.59 -4.035 -7.867 1 8.03 106 LEU A O 1
ATOM 1488 N N . LYS A 1 98 ? -10.258 -5.868 -7.727 1 8.25 107 LYS A N 1
ATOM 1489 C CA . LYS A 1 98 ? -11.066 -6.55 -6.727 1 8.85 107 LYS A CA 1
ATOM 1490 C C . LYS A 1 98 ? -10.459 -6.166 -5.388 1 8.85 107 LYS A C 1
ATOM 1491 O O . LYS A 1 98 ? -9.296 -6.449 -5.139 1 9.52 107 LYS A O 1
ATOM 1510 N N . LEU A 1 99 ? -11.233 -5.509 -4.545 1 8.94 108 LEU A N 1
ATOM 1511 C CA . LEU A 1 99 ? -10.759 -5.044 -3.259 1 9.14 108 LEU A CA 1
ATOM 1512 C C . LEU A 1 99 ? -10.71 -6.169 -2.236 1 9.9 108 LEU A C 1
ATOM 1513 O O . LEU A 1 99 ? -11.432 -7.16 -2.332 1 10.46 108 LEU A O 1
ATOM 1529 N N . GLU A 1 100 ? -9.829 -5.998 -1.234 1 10.79 109 GLU A N 1
ATOM 1530 C CA . GLU A 1 100 ? -9.668 -6.954 -0.146 1 11.9 109 GLU A CA 1
ATOM 1531 C C . GLU A 1 100 ? -10.87 -7.028 0.777 1 11.75 109 GLU A C 1
ATOM 1532 O O . GLU A 1 100 ? -10.99 -8 1.527 1 13.32 109 GLU A O 1
ATOM 1544 N N . THR A 1 101 ? -11.701 -5.985 0.805 1 11.51 110 THR A N 1
ATOM 1545 C CA . THR A 1 101 ? -12.917 -5.979 1.602 1 12.24 110 THR A CA 1
ATOM 1546 C C . THR A 1 101 ? -14.028 -5.39 0.77 1 12.33 110 THR A C 1
ATOM 1547 O O . THR A 1 101 ? -13.781 -4.762 -0.274 1 12.83 110 THR A O 1
ATOM 1558 N N . THR A 1 102 ? -15.262 -5.528 1.271 1 13.08 111 THR A N 1
ATOM 1559 C CA . THR A 1 102 ? -16.364 -4.794 0.719 1 13.4 111 THR A CA 1
ATOM 1560 C C . THR A 1 102 ? -16.261 -3.315 1.17 1 12.86 111 THR A C 1
ATOM 1561 O O . THR A 1 102 ? -15.441 -2.95 2.012 1 14.05 111 THR A O 1
ATOM 1572 N N . VAL A 1 103 ? -17.009 -2.463 0.493 1 12.78 112 VAL A N 1
ATOM 1573 C CA . VAL A 1 103 ? -17.07 -1.022 0.703 1 12.91 112 VAL A CA 1
ATOM 1574 C C . VAL A 1 103 ? -18.416 -0.699 1.326 1 12.67 112 VAL A C 1
ATOM 1575 O O . VAL A 1 103 ? -19.454 -1.016 0.728 1 13.51 112 VAL A O 1
ATOM 1588 N N . ASN A 1 104 ? -18.418 -0.057 2.505 1 12.57 113 ASN A N 1
ATOM 1589 C CA . ASN A 1 104 ? -19.667 0.403 3.095 1 12.58 113 ASN A CA 1
ATOM 1590 C C . ASN A 1 104 ? -19.952 1.759 2.476 1 12.63 113 ASN A C 1
ATOM 1591 O O . ASN A 1 104 ? -19.127 2.686 2.567 1 14.65 113 ASN A O 1
ATOM 1602 N N . TYR A 1 105 ? -21.097 1.868 1.826 1 12.14 114 TYR A N 1
ATOM 1603 C CA . TYR A 1 105 ? -21.428 3.064 1.097 1 12.36 114 TYR A CA 1
ATOM 1604 C C . TYR A 1 105 ? -21.917 4.162 2.016 1 12.88 114 TYR A C 1
ATOM 1605 O O . TYR A 1 105 ? -22.663 3.918 2.97 1 14.22 114 TYR A O 1
ATOM 1623 N N . THR A 1 106 ? -21.492 5.372 1.7 1 13.21 115 THR A N 1
ATOM 1624 C CA . THR A 1 106 ? -21.892 6.598 2.348 1 14.3 115 THR A CA 1
ATOM 1625 C C . THR A 1 106 ? -22.02 7.685 1.236 1 13.78 115 THR A C 1
ATOM 1626 O O . THR A 1 106 ? -21.713 7.431 0.061 1 13.7 115 THR A O 1
ATOM 1637 N N . ASP A 1 107 ? -22.452 8.885 1.622 1 15.07 116 ASP A N 1
ATOM 1638 C CA . ASP A 1 107 ? -22.48 10.007 0.699 1 15.86 116 ASP A CA 1
ATOM 1639 C C . ASP A 1 107 ? -21.106 10.356 0.128 1 15.18 116 ASP A C 1
ATOM 1640 O O . ASP A 1 107 ? -21.047 11.042 -0.891 1 16.42 116 ASP A O 1
ATOM 1649 N N . SER A 1 108 ? -20.002 9.934 0.771 1 14.96 117 SER A N 1
ATOM 1650 C CA . SER A 1 108 ? -18.668 10.223 0.239 1 14.18 117 SER A CA 1
ATOM 1651 C C . SER A 1 108 ? -18.035 9.045 -0.466 1 11.78 117 SER A C 1
ATOM 1652 O O . SER A 1 108 ? -16.986 9.237 -1.077 1 11.25 117 SER A O 1
ATOM 1660 N N . GLN A 1 109 ? -18.66 7.858 -0.451 1 10.56 118 GLN A N 1
ATOM 1661 C CA . GLN A 1 109 ? -18.149 6.728 -1.195 1 9.67 118 GLN A CA 1
ATOM 1662 C C . GLN A 1 109 ? -19.319 5.822 -1.582 1 8.96 118 GLN A C 1
ATOM 1663 O O . GLN A 1 109 ? -19.938 5.172 -0.738 1 9.69 118 GLN A O 1
ATOM 1677 N N . ARG A 1 110 ? -19.661 5.82 -2.867 1 8.26 119 ARG A N 1
ATOM 1678 C CA . ARG A 1 110 ? -20.782 5.022 -3.336 1 8.38 119 ARG A CA 1
ATOM 1679 C C . ARG A 1 110 ? -20.556 4.72 -4.807 1 7.79 119 ARG A C 1
ATOM 1680 O O . ARG A 1 110 ? -19.745 5.392 -5.46 1 7.87 119 ARG A O 1
ATOM 1701 N N . PRO A 1 111 ? -21.206 3.683 -5.326 1 7.91 120 PRO A N 1
ATOM 1702 C CA . PRO A 1 111 ? -20.931 3.267 -6.7 1 7.97 120 PRO A CA 1
ATOM 1703 C C . PRO A 1 111 ? -21.65 4.109 -7.717 1 7.84 120 PRO A C 1
ATOM 1704 O O . PRO A 1 111 ? -22.773 4.572 -7.497 1 9.27 120 PRO A O 1
ATOM 1715 N N . ILE A 1 112 ? -21.034 4.225 -8.883 1 7.39 121 ILE A N 1
ATOM 1716 C CA . ILE A 1 112 ? -21.677 4.819 -10.037 1 7.33 121 ILE A CA 1
ATOM 1717 C C . ILE A 1 112 ? -22.239 3.679 -10.898 1 7.63 121 ILE A C 1
ATOM 1718 O O . ILE A 1 112 ? -21.587 2.661 -11.128 1 7.95 121 ILE A O 1
ATOM 1734 N N . SER A 1 113 ? -23.463 3.89 -11.391 1 7.99 122 SER A N 1
ATOM 1735 C CA A SER A 1 113 ? -24.126 2.952 -12.279 0.5 8.31 122 SER A CA 1
ATOM 1736 C CA B SER A 1 113 ? -24.095 2.911 -12.26 0.5 8.46 122 SER A CA 1
ATOM 1737 C C . SER A 1 113 ? -23.359 2.824 -13.588 1 8.39 122 SER A C 1
ATOM 1738 O O . SER A 1 113 ? -22.882 3.834 -14.128 1 8.39 122 SER A O 1
ATOM 1753 N N . LEU A 1 114 ? -23.338 1.618 -14.146 1 9.07 123 LEU A N 1
ATOM 1754 C CA . LEU A 1 114 ? -22.839 1.448 -15.484 1 9.72 123 LEU A CA 1
ATOM 1755 C C . LEU A 1 114 ? -23.908 2.048 -16.433 1 10.13 123 LEU A C 1
ATOM 1756 O O . LEU A 1 114 ? -25.073 2.236 -16.053 1 11.1 123 LEU A O 1
ATOM 1772 N N . PRO A 1 115 ? -23.532 2.4 -17.664 1 10.87 124 PRO A N 1
ATOM 1773 C CA . PRO A 1 115 ? -24.532 2.835 -18.634 1 11.77 124 PRO A CA 1
ATOM 1774 C C . PRO A 1 115 ? -25.465 1.689 -18.917 1 12.67 124 PRO A C 1
ATOM 1775 O O . PRO A 1 115 ? -25.081 0.514 -18.861 1 13.18 124 PRO A O 1
ATOM 1786 N N . SER A 1 116 ? -26.698 2.044 -19.191 1 14.72 125 SER A N 1
ATOM 1787 C CA . SER A 1 116 ? -27.711 1.076 -19.548 1 16.85 125 SER A CA 1
ATOM 1788 C C . SER A 1 116 ? -27.4 0.561 -20.954 1 18.12 125 SER A C 1
ATOM 1789 O O . SER A 1 116 ? -27.147 1.371 -21.847 1 18.3 125 SER A O 1
ATOM 1797 N N . LYS A 1 117 ? -27.492 -0.759 -21.179 1 20.56 126 LYS A N 1
ATOM 1798 C CA . LYS A 1 117 ? -27.293 -1.306 -22.524 1 22.16 126 LYS A CA 1
ATOM 1799 C C . LYS A 1 117 ? -28.345 -0.745 -23.515 1 23.2 126 LYS A C 1
ATOM 1800 O O . LYS A 1 117 ? -28.042 -0.633 -24.699 1 24.4 126 LYS A O 1
ATOM 1819 N N . GLY A 1 118 ? -29.518 -0.329 -23.022 1 23.46 127 GLY A N 1
ATOM 1820 C CA . GLY A 1 118 ? -30.545 0.306 -23.841 1 23.91 127 GLY A CA 1
ATOM 1821 C C . GLY A 1 118 ? -30.16 1.703 -24.304 1 23.91 127 GLY A C 1
ATOM 1822 O O . GLY A 1 118 ? -30.699 2.187 -25.3 1 24.9 127 GLY A O 1
ATOM 1826 N N . ASP A 1 119 ? -29.232 2.372 -23.584 1 23.39 128 ASP A N 1
ATOM 1827 C CA . ASP A 1 119 ? -28.713 3.702 -23.94 1 22.88 128 ASP A CA 1
ATOM 1828 C C . ASP A 1 119 ? -27.382 3.617 -24.72 1 22.4 128 ASP A C 1
ATOM 1829 O O . ASP A 1 119 ? -26.636 4.595 -24.763 1 21.76 128 ASP A O 1
ATOM 1838 N N . ARG A 1 120 ? -27.101 2.477 -25.363 1 22.72 129 ARG A N 1
ATOM 1839 C CA . ARG A 1 120 ? -25.862 2.251 -26.118 1 22.59 129 ARG A CA 1
ATOM 1840 C C . ARG A 1 120 ? -25.442 3.424 -27.029 1 22.61 129 ARG A C 1
ATOM 1841 O O . ARG A 1 120 ? -24.27 3.806 -27.034 1 23.3 129 ARG A O 1
ATOM 1862 N N . ASN A 1 121 ? -26.387 3.963 -27.815 1 22.69 130 ASN A N 1
ATOM 1863 C CA . ASN A 1 121 ? -26.114 5.042 -28.769 1 22.52 130 ASN A CA 1
ATOM 1864 C C . ASN A 1 121 ? -26.53 6.433 -28.28 1 22.06 130 ASN A C 1
ATOM 1865 O O . ASN A 1 121 ? -26.535 7.368 -29.079 1 23.25 130 ASN A O 1
ATOM 1869 N N . VAL A 1 122 ? -26.864 6.586 -26.993 1 21.43 131 VAL A N 1
ATOM 1870 C CA . VAL A 1 122 ? -27.296 7.874 -26.461 1 20.5 131 VAL A CA 1
ATOM 1871 C C . VAL A 1 122 ? -26.175 8.909 -26.499 1 19.53 131 VAL A C 1
ATOM 1872 O O . VAL A 1 122 ? -25.052 8.623 -26.062 1 20.84 131 VAL A O 1
ATOM 1876 N N . ILE A 1 123 ? -26.485 10.121 -26.99 1 19.15 132 ILE A N 1
ATOM 1877 C CA . ILE A 1 123 ? -25.542 11.232 -27.005 1 18.02 132 ILE A CA 1
ATOM 1878 C C . ILE A 1 123 ? -25.815 12.04 -25.738 1 17.09 132 ILE A C 1
ATOM 1879 O O . ILE A 1 123 ? -26.641 12.94 -25.699 1 18.52 132 ILE A O 1
ATOM 1883 N N . TYR A 1 124 ? -25.156 11.657 -24.674 1 15.23 133 TYR A N 1
ATOM 1884 C CA . TYR A 1 124 ? -25.286 12.312 -23.357 1 13.43 133 TYR A CA 1
ATOM 1885 C C . TYR A 1 124 ? -24.847 13.775 -23.444 1 13.02 133 TYR A C 1
ATOM 1886 O O . TYR A 1 124 ? -23.886 14.053 -24.153 1 13.52 133 TYR A O 1
ATOM 1904 N N . THR A 1 125 ? -25.515 14.71 -22.728 1 12.62 134 THR A N 1
ATOM 1905 C CA . THR A 1 125 ? -25.145 16.138 -22.777 1 12.62 134 THR A CA 1
ATOM 1906 C C . THR A 1 125 ? -24.783 16.752 -21.425 1 11.51 134 THR A C 1
ATOM 1907 O O . THR A 1 125 ? -24.611 17.969 -21.352 1 12.65 134 THR A O 1
ATOM 1918 N N . ASP A 1 126 ? -24.594 15.94 -20.384 1 10.35 135 ASP A N 1
ATOM 1919 C CA . ASP A 1 126 ? -24.192 16.461 -19.075 1 9.74 135 ASP A CA 1
ATOM 1920 C C . ASP A 1 126 ? -23.07 15.58 -18.537 1 8.89 135 ASP A C 1
ATOM 1921 O O . ASP A 1 126 ? -23.247 14.828 -17.572 1 8.87 135 ASP A O 1
ATOM 1930 N N . CYS A 1 127 ? -21.907 15.676 -19.2 1 8.54 136 CYS A N 1
ATOM 1931 C CA . CYS A 1 127 ? -20.752 14.829 -18.952 1 8.14 136 CYS A CA 1
ATOM 1932 C C . CYS A 1 127 ? -19.599 15.612 -18.373 1 7.75 136 CYS A C 1
ATOM 1933 O O . CYS A 1 127 ? -19.269 16.707 -18.839 1 8.06 136 CYS A O 1
ATOM 1940 N N . TRP A 1 128 ? -18.905 14.967 -17.415 1 7.45 137 TRP A N 1
ATOM 1941 C CA . TRP A 1 128 ? -17.859 15.6 -16.645 1 7.32 137 TRP A CA 1
ATOM 1942 C C . TRP A 1 128 ? -16.678 14.662 -16.508 1 6.89 137 TRP A C 1
ATOM 1943 O O . TRP A 1 128 ? -16.848 13.48 -16.193 1 7.56 137 TRP A O 1
ATOM 1964 N N . VAL A 1 129 ? -15.474 15.216 -16.687 1 6.65 138 VAL A N 1
ATOM 1965 C CA . VAL A 1 129 ? -14.24 14.496 -16.452 1 6.48 138 VAL A CA 1
ATOM 1966 C C . VAL A 1 129 ? -13.629 15.057 -15.164 1 6.19 138 VAL A C 1
ATOM 1967 O O . VAL A 1 129 ? -13.6 16.266 -14.948 1 6.72 138 VAL A O 1
ATOM 1980 N N . THR A 1 130 ? -13.144 14.146 -14.299 1 5.92 139 THR A N 1
ATOM 1981 C CA . THR A 1 130 ? -12.637 14.514 -12.984 1 5.86 139 THR A CA 1
ATOM 1982 C C . THR A 1 130 ? -11.291 13.88 -12.715 1 5.59 139 THR A C 1
ATOM 1983 O O . THR A 1 130 ? -10.983 12.786 -13.197 1 5.86 139 THR A O 1
ATOM 1994 N N . GLY A 1 131 ? -10.496 14.544 -11.885 1 5.66 140 GLY A N 1
ATOM 1995 C CA . GLY A 1 131 ? -9.241 13.958 -11.463 1 5.83 140 GLY A CA 1
ATOM 1996 C C . GLY A 1 131 ? -8.319 14.952 -10.814 1 5.9 140 GLY A C 1
ATOM 1997 O O . GLY A 1 131 ? -8.578 16.158 -10.743 1 6.19 140 GLY A O 1
ATOM 2001 N N . TRP A 1 132 ? -7.193 14.397 -10.343 1 5.89 141 TRP A N 1
ATOM 2002 C CA . TRP A 1 132 ? -6.124 15.151 -9.703 1 6.25 141 TRP A CA 1
ATOM 2003 C C . TRP A 1 132 ? -4.944 15.422 -10.65 1 6.57 141 TRP A C 1
ATOM 2004 O O . TRP A 1 132 ? -3.858 15.796 -10.196 1 7.36 141 TRP A O 1
ATOM 2025 N N . GLY A 1 133 ? -5.15 15.249 -11.954 1 6.68 142 GLY A N 1
ATOM 2026 C CA . GLY A 1 133 ? -4.079 15.402 -12.907 1 6.98 142 GLY A CA 1
ATOM 2027 C C . GLY A 1 133 ? -3.658 16.834 -13.162 1 7.26 142 GLY A C 1
ATOM 2028 O O . GLY A 1 133 ? -4.206 17.815 -12.643 1 7.64 142 GLY A O 1
ATOM 2032 N N . TYR A 1 134 ? -2.672 16.937 -14.037 1 7.8 143 TYR A N 1
ATOM 2033 C CA . TYR A 1 134 ? -2.066 18.197 -14.428 1 8.5 143 TYR A CA 1
ATOM 2034 C C . TYR A 1 134 ? -3.092 19.154 -15.045 1 9.05 143 TYR A C 1
ATOM 2035 O O . TYR A 1 134 ? -4.059 18.733 -15.688 1 8.98 143 TYR A O 1
ATOM 2053 N N . ARG A 1 135 ? -2.817 20.452 -14.897 1 10.85 145 ARG A N 1
ATOM 2054 C CA A ARG A 1 135 ? -3.617 21.53 -15.493 0.5 12.42 145 ARG A CA 1
ATOM 2055 C CA B ARG A 1 135 ? -3.623 21.512 -15.498 0.5 12.19 145 ARG A CA 1
ATOM 2056 C C . ARG A 1 135 ? -3.049 21.974 -16.85 1 13.37 145 ARG A C 1
ATOM 2057 O O . ARG A 1 135 ? -3.669 22.791 -17.523 1 15.11 145 ARG A O 1
ATOM 2098 N N . LYS A 1 136 ? -1.843 21.51 -17.195 1 14.6 146 LYS A N 1
ATOM 2099 C CA . LYS A 1 136 ? -1.121 21.798 -18.432 1 16.57 146 LYS A CA 1
ATOM 2100 C C . LYS A 1 136 ? -0.087 20.686 -18.628 1 16.59 146 LYS A C 1
ATOM 2101 O O . LYS A 1 136 ? 0.153 19.912 -17.703 1 15.65 146 LYS A O 1
ATOM 2120 N N . LEU A 1 137 ? 0.495 20.584 -19.812 1 18.09 147 LEU A N 1
ATOM 2121 C CA . LEU A 1 137 ? 1.408 19.485 -20.127 1 18.44 147 LEU A CA 1
ATOM 2122 C C . LEU A 1 137 ? 2.537 19.281 -19.102 1 17.7 147 LEU A C 1
ATOM 2123 O O . LEU A 1 137 ? 2.81 18.139 -18.721 1 18.41 147 LEU A O 1
ATOM 2139 N N . ARG A 1 138 ? 3.18 20.386 -18.659 1 17.75 148 ARG A N 1
ATOM 2140 C CA . ARG A 1 138 ? 4.228 20.335 -17.645 1 18.27 148 ARG A CA 1
ATOM 2141 C C . ARG A 1 138 ? 3.664 20.987 -16.402 1 17.63 148 ARG A C 1
ATOM 2142 O O . ARG A 1 138 ? 3.48 22.205 -16.364 1 18.43 148 ARG A O 1
ATOM 2149 N N . ASP A 1 139 ? 3.269 20.172 -15.429 1 16.75 149 ASP A N 1
ATOM 2150 C CA . ASP A 1 139 ? 2.635 20.679 -14.223 1 16.61 149 ASP A CA 1
ATOM 2151 C C . ASP A 1 139 ? 2.915 19.72 -13.057 1 16.55 149 ASP A C 1
ATOM 2152 O O . ASP A 1 139 ? 3.992 19.127 -12.988 1 17.91 149 ASP A O 1
ATOM 2161 N N . LYS A 1 140 ? 1.948 19.548 -12.164 1 16.4 150 LYS A N 1
ATOM 2162 C CA . LYS A 1 140 ? 2.057 18.688 -11.015 1 15.62 150 LYS A CA 1
ATOM 2163 C C . LYS A 1 140 ? 0.687 18.126 -10.733 1 13.91 150 LYS A C 1
ATOM 2164 O O . LYS A 1 140 ? -0.332 18.69 -11.156 1 13.71 150 LYS A O 1
ATOM 2183 N N . ILE A 1 141 ? 0.646 17.063 -9.957 1 12.46 151 ILE A N 1
ATOM 2184 C CA . ILE A 1 141 ? -0.607 16.513 -9.454 1 11.19 151 ILE A CA 1
ATOM 2185 C C . ILE A 1 141 ? -1.244 17.588 -8.547 1 10.77 151 ILE A C 1
ATOM 2186 O O . ILE A 1 141 ? -0.546 18.267 -7.774 1 12.15 151 ILE A O 1
ATOM 2202 N N . GLN A 1 142 ? -2.545 17.792 -8.721 1 9.85 152 GLN A N 1
ATOM 2203 C CA . GLN A 1 142 ? -3.281 18.782 -7.976 1 9.79 152 GLN A CA 1
ATOM 2204 C C . GLN A 1 142 ? -3.716 18.242 -6.637 1 9.35 152 GLN A C 1
ATOM 2205 O O . GLN A 1 142 ? -4.055 17.065 -6.502 1 10.34 152 GLN A O 1
ATOM 2219 N N . ASN A 1 143 ? -3.791 19.137 -5.648 1 9.09 153 ASN A N 1
ATOM 2220 C CA . ASN A 1 143 ? -4.273 18.731 -4.335 1 8.58 153 ASN A CA 1
ATOM 2221 C C . ASN A 1 143 ? -5.778 18.413 -4.369 1 7.91 153 ASN A C 1
ATOM 2222 O O . ASN A 1 143 ? -6.185 17.337 -3.94 1 7.72 153 ASN A O 1
ATOM 2233 N N . THR A 1 144 ? -6.6 19.353 -4.852 1 8.5 154 THR A N 1
ATOM 2234 C CA . THR A 1 144 ? -8.041 19.201 -4.822 1 8.34 154 THR A CA 1
ATOM 2235 C C . THR A 1 144 ? -8.541 18.584 -6.104 1 7.57 154 THR A C 1
ATOM 2236 O O . THR A 1 144 ? -8.182 19.019 -7.201 1 7.9 154 THR A O 1
ATOM 2247 N N . LEU A 1 145 ? -9.422 17.593 -5.978 1 6.92 155 LEU A N 1
ATOM 2248 C CA . LEU A 1 145 ? -10.053 16.949 -7.131 1 6.51 155 LEU A CA 1
ATOM 2249 C C . LEU A 1 145 ? -10.701 18.012 -8.035 1 6.38 155 LEU A C 1
ATOM 2250 O O . LEU A 1 145 ? -11.524 18.806 -7.561 1 7.17 155 LEU A O 1
ATOM 2266 N N . GLN A 1 146 ? -10.344 18.007 -9.321 1 6.46 156 GLN A N 1
ATOM 2267 C CA . GLN A 1 146 ? -10.869 18.96 -10.276 1 6.67 156 GLN A CA 1
ATOM 2268 C C . GLN A 1 146 ? -11.931 18.31 -11.145 1 6.31 156 GLN A C 1
ATOM 2269 O O . GLN A 1 146 ? -11.939 17.088 -11.35 1 6.51 156 GLN A O 1
ATOM 2283 N N . LYS A 1 147 ? -12.797 19.162 -11.709 1 6.62 157 LYS A N 1
ATOM 2284 C CA . LYS A 1 147 ? -13.833 18.73 -12.619 1 6.79 157 LYS A CA 1
ATOM 2285 C C . LYS A 1 147 ? -13.862 19.652 -13.836 1 7.04 157 LYS A C 1
ATOM 2286 O O . LYS A 1 147 ? -13.551 20.84 -13.75 1 7.45 157 LYS A O 1
ATOM 2305 N N . ALA A 1 148 ? -14.345 19.1 -14.959 1 7.18 158 ALA A N 1
ATOM 2306 C CA . ALA A 1 148 ? -14.604 19.894 -16.148 1 7.68 158 ALA A CA 1
ATOM 2307 C C . ALA A 1 148 ? -15.762 19.269 -16.9 1 7.69 158 ALA A C 1
ATOM 2308 O O . ALA A 1 148 ? -15.758 18.06 -17.152 1 8.01 158 ALA A O 1
ATOM 2315 N N . LYS A 1 149 ? -16.705 20.104 -17.328 1 8.11 159 LYS A N 1
ATOM 2316 C CA . LYS A 1 149 ? -17.794 19.652 -18.168 1 8.37 159 LYS A CA 1
ATOM 2317 C C . LYS A 1 149 ? -17.247 19.617 -19.585 1 8.54 159 LYS A C 1
ATOM 2318 O O . LYS A 1 149 ? -16.683 20.61 -20.061 1 9.35 159 LYS A O 1
ATOM 2337 N N . ILE A 1 150 ? -17.394 18.487 -20.27 1 8.83 160 ILE A N 1
ATOM 2338 C CA . ILE A 1 150 ? -16.865 18.327 -21.616 1 9.88 160 ILE A CA 1
ATOM 2339 C C . ILE A 1 150 ? -17.92 17.664 -22.488 1 9.43 160 ILE A C 1
ATOM 2340 O O . ILE A 1 150 ? -18.606 16.734 -22.062 1 9.99 160 ILE A O 1
ATOM 2356 N N . PRO A 1 151 ? -18.069 18.127 -23.743 1 9.84 161 PRO A N 1
ATOM 2357 C CA . PRO A 1 151 ? -19.068 17.525 -24.635 1 10.01 161 PRO A CA 1
ATOM 2358 C C . PRO A 1 151 ? -18.533 16.29 -25.322 1 9.77 161 PRO A C 1
ATOM 2359 O O . PRO A 1 151 ? -17.336 16.228 -25.657 1 10.5 161 PRO A O 1
ATOM 2370 N N . LEU A 1 152 ? -19.421 15.356 -25.615 1 10.49 162 LEU A N 1
ATOM 2371 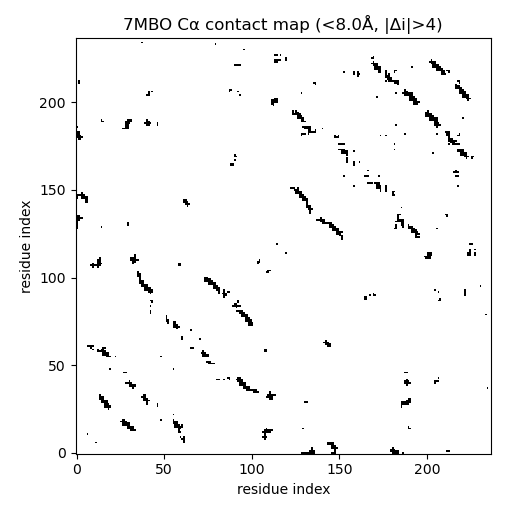C CA . LEU A 1 152 ? -19.057 14.208 -26.411 1 10.79 162 LEU A CA 1
ATOM 2372 C C . LEU A 1 152 ? -18.925 14.653 -27.859 1 11.02 162 LEU A C 1
ATOM 2373 O O . LEU A 1 152 ? -19.676 15.504 -28.328 1 12.14 162 LEU A O 1
ATOM 2389 N N . VAL A 1 153 ? -17.986 14.039 -28.573 1 11.33 163 VAL A N 1
ATOM 2390 C CA . VAL A 1 153 ? -17.675 14.273 -29.983 1 12.64 163 VAL A CA 1
ATOM 2391 C C . VAL A 1 153 ? -17.975 12.968 -30.706 1 12.79 163 VAL A C 1
ATOM 2392 O O . VAL A 1 153 ? -17.566 11.915 -30.22 1 14 163 VAL A O 1
ATOM 2405 N N . THR A 1 154 ? -18.64 12.999 -31.883 1 13.5 164 THR A N 1
ATOM 2406 C CA . THR A 1 154 ? -18.954 11.753 -32.588 1 13.66 164 THR A CA 1
ATOM 2407 C C . THR A 1 154 ? -17.692 10.995 -32.916 1 13.15 164 THR A C 1
ATOM 2408 O O . THR A 1 154 ? -16.629 11.594 -33.121 1 12.75 164 THR A O 1
ATOM 2419 N N . ASN A 1 155 ? -17.806 9.674 -33.01 1 13.18 165 ASN A N 1
ATOM 2420 C CA . ASN A 1 155 ? -16.649 8.876 -33.398 1 13.57 165 ASN A CA 1
ATOM 2421 C C . ASN A 1 155 ? -16.171 9.266 -34.808 1 13.75 165 ASN A C 1
ATOM 2422 O O . ASN A 1 155 ? -14.977 9.279 -35.063 1 13.79 165 ASN A O 1
ATOM 2433 N N . GLU A 1 156 ? -17.096 9.652 -35.697 1 14.79 166 GLU A N 1
ATOM 2434 C CA . GLU A 1 156 ? -16.745 10.098 -37.045 1 15.98 166 GLU A CA 1
ATOM 2435 C C . GLU A 1 156 ? -15.84 11.339 -36.981 1 15.72 166 GLU A C 1
ATOM 2436 O O . GLU A 1 156 ? -14.785 11.366 -37.624 1 16.23 166 GLU A O 1
ATOM 2448 N N . GLU A 1 157 ? -16.227 12.36 -36.196 1 15.6 167 GLU A N 1
ATOM 2449 C CA . GLU A 1 157 ? -15.395 13.562 -36.085 1 15.15 167 GLU A CA 1
ATOM 2450 C C . GLU A 1 157 ? -14.081 13.22 -35.397 1 14.25 167 GLU A C 1
ATOM 2451 O O . GLU A 1 157 ? -13.02 13.674 -35.806 1 14.9 167 GLU A O 1
ATOM 2463 N N . CYS A 1 158 ? -14.152 12.432 -34.327 1 13.23 168 CYS A N 1
ATOM 2464 C CA . CYS A 1 158 ? -12.953 12.034 -33.59 1 12.74 168 CYS A CA 1
ATOM 2465 C C . CYS A 1 158 ? -11.93 11.336 -34.487 1 12.43 168 CYS A C 1
ATOM 2466 O O . CYS A 1 158 ? -10.736 11.622 -34.42 1 12.38 168 CYS A O 1
ATOM 2473 N N . GLN A 1 159 A -12.405 10.445 -35.341 1 12.41 168 GLN A N 1
ATOM 2474 C CA . GLN A 1 159 A -11.523 9.725 -36.246 1 12.22 168 GLN A CA 1
ATOM 2475 C C . GLN A 1 159 A -10.79 10.683 -37.193 1 12.44 168 GLN A C 1
ATOM 2476 O O . GLN A 1 159 A -9.623 10.44 -37.518 1 12.83 168 GLN A O 1
ATOM 2490 N N . LYS A 1 160 ? -11.448 11.763 -37.628 1 13.3 169 LYS A N 1
ATOM 2491 C CA . LYS A 1 160 ? -10.8 12.748 -38.494 1 13.97 169 LYS A CA 1
ATOM 2492 C C . LYS A 1 160 ? -9.604 13.41 -37.798 1 13.67 169 LYS A C 1
ATOM 2493 O O . LYS A 1 160 ? -8.673 13.866 -38.458 1 15.82 169 LYS A O 1
ATOM 2512 N N . ARG A 1 161 ? -9.657 13.532 -36.472 1 12.64 170 ARG A N 1
ATOM 2513 C CA . ARG A 1 161 ? -8.588 14.17 -35.704 1 12.66 170 ARG A CA 1
ATOM 2514 C C . ARG A 1 161 ? -7.411 13.266 -35.432 1 12.29 170 ARG A C 1
ATOM 2515 O O . ARG A 1 161 ? -6.363 13.762 -35.027 1 13.87 170 ARG A O 1
ATOM 2536 N N . TYR A 1 162 ? -7.585 11.944 -35.603 1 11.73 171 TYR A N 1
ATOM 2537 C CA . TYR A 1 162 ? -6.604 10.937 -35.25 1 11.49 171 TYR A CA 1
ATOM 2538 C C . TYR A 1 162 ? -6.417 9.959 -36.393 1 11.63 171 TYR A C 1
ATOM 2539 O O . TYR A 1 162 ? -6.742 8.77 -36.283 1 12.68 171 TYR A O 1
ATOM 2557 N N . ARG A 1 163 ? -5.882 10.459 -37.514 1 12.1 172 ARG A N 1
ATOM 2558 C CA . ARG A 1 163 ? -5.647 9.61 -38.674 1 13.11 172 ARG A CA 1
ATOM 2559 C C . ARG A 1 163 ? -4.655 8.486 -38.408 1 12.45 172 ARG A C 1
ATOM 2560 O O . ARG A 1 163 ? -4.628 7.519 -39.166 1 13.69 172 ARG A O 1
ATOM 2581 N N . GLY A 1 164 ? -3.831 8.62 -37.385 1 12.24 173 GLY A N 1
ATOM 2582 C CA . GLY A 1 164 ? -2.859 7.602 -37.049 1 12.56 173 GLY A CA 1
ATOM 2583 C C . GLY A 1 164 ? -3.343 6.543 -36.092 1 12.49 173 GLY A C 1
ATOM 2584 O O . GLY A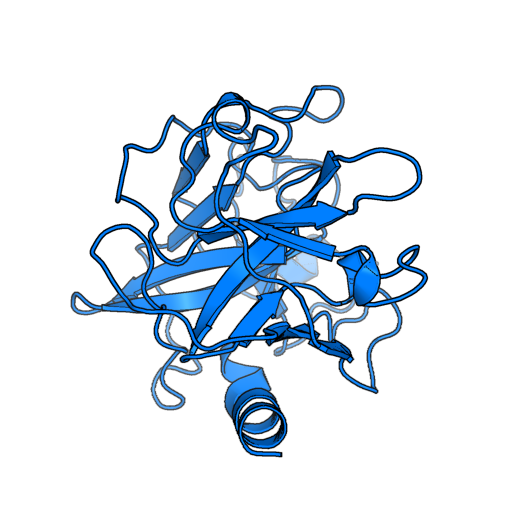 1 164 ? -2.549 5.673 -35.738 1 13.79 173 GLY A O 1
ATOM 2588 N N . HIS A 1 165 ? -4.63 6.569 -35.678 1 12.16 174 HIS A N 1
ATOM 2589 C CA . HIS A 1 165 ? -5.164 5.633 -34.701 1 12.57 174 HIS A CA 1
ATOM 2590 C C . HIS A 1 165 ? -6.578 5.218 -35.079 1 12.91 174 HIS A C 1
ATOM 2591 O O . HIS A 1 165 ? -7.37 6.082 -35.453 1 15.51 174 HIS A O 1
ATOM 2605 N N . LYS A 1 166 ? -6.942 3.953 -34.856 1 13.13 175 LYS A N 1
ATOM 2606 C CA . LYS A 1 166 ? -8.316 3.536 -35.099 1 13.59 175 LYS A CA 1
ATOM 2607 C C . LYS A 1 166 ? -9.184 3.94 -33.926 1 12.99 175 LYS A C 1
ATOM 2608 O O . LYS A 1 166 ? -8.981 3.454 -32.798 1 13.55 175 LYS A O 1
ATOM 2627 N N . ILE A 1 167 ? -10.17 4.797 -34.171 1 12.9 176 ILE A N 1
ATOM 2628 C CA . ILE A 1 167 ? -11.138 5.161 -33.142 1 12.99 176 ILE A CA 1
ATOM 2629 C C . ILE A 1 167 ? -12.3 4.216 -33.337 1 13.54 176 ILE A C 1
ATOM 2630 O O . ILE A 1 167 ? -13.087 4.369 -34.277 1 16.16 176 ILE A O 1
ATOM 2646 N N . THR A 1 168 ? -12.385 3.197 -32.496 1 12.96 177 THR A N 1
ATOM 2647 C CA . THR A 1 168 ? -13.393 2.154 -32.67 1 13.11 177 THR A CA 1
ATOM 2648 C C . THR A 1 168 ? -14.684 2.473 -31.932 1 12.28 177 THR A C 1
ATOM 2649 O O . THR A 1 168 ? -14.717 3.391 -31.108 1 11.65 177 THR A O 1
ATOM 2660 N N . HIS A 1 169 ? -15.733 1.673 -32.168 1 12.74 178 HIS A N 1
ATOM 2661 C CA . HIS A 1 169 ? -16.981 1.821 -31.449 1 13.12 178 HIS A CA 1
ATOM 2662 C C . HIS A 1 169 ? -16.804 1.543 -29.951 1 11.74 178 HIS A C 1
ATOM 2663 O O . HIS A 1 169 ? -17.702 1.891 -29.189 1 12.58 178 HIS A O 1
ATOM 2677 N N . LYS A 1 170 ? -15.681 0.901 -29.537 1 10.85 179 LYS A N 1
ATOM 2678 C CA . LYS A 1 170 ? -15.387 0.689 -28.12 1 10.3 179 LYS A CA 1
ATOM 2679 C C . LYS A 1 170 ? -14.639 1.866 -27.475 1 9.18 179 LYS A C 1
ATOM 2680 O O . LYS A 1 170 ? -14.24 1.768 -26.306 1 8.65 179 LYS A O 1
ATOM 2699 N N . MET A 1 171 ? -14.543 2.995 -28.178 1 9.45 180 MET A N 1
ATOM 2700 C CA . MET A 1 171 ? -13.992 4.232 -27.673 1 9.28 180 MET A CA 1
ATOM 2701 C C . MET A 1 171 ? -15.068 5.299 -27.805 1 9.37 180 MET A C 1
ATOM 2702 O O . MET A 1 171 ? -15.97 5.216 -28.666 1 10.62 180 MET A O 1
ATOM 2716 N N . ILE A 1 172 ? -14.946 6.322 -26.97 1 9.28 181 ILE A N 1
ATOM 2717 C CA . ILE A 1 172 ? -15.796 7.495 -27.031 1 10.21 181 ILE A CA 1
ATOM 2718 C C . ILE A 1 172 ? -14.883 8.706 -26.849 1 9.47 181 ILE A C 1
ATOM 2719 O O . ILE A 1 172 ? -13.954 8.654 -26.032 1 11.13 181 ILE A O 1
ATOM 2735 N N . CYS A 1 173 ? -15.109 9.774 -27.618 1 9.18 182 CYS A N 1
ATOM 2736 C CA . CYS A 1 173 ? -14.28 10.965 -27.562 1 8.93 182 CYS A CA 1
ATOM 2737 C C . CYS A 1 173 ? -15.035 12.115 -26.954 1 8.6 182 CYS A C 1
ATOM 2738 O O . CYS A 1 173 ? -16.258 12.212 -27.093 1 9.21 182 CYS A O 1
ATOM 2745 N N . ALA A 1 174 ? -14.303 13.014 -26.298 1 8.43 183 ALA A N 1
ATOM 2746 C CA . ALA A 1 174 ? -14.917 14.166 -25.666 1 8.73 183 ALA A CA 1
ATOM 2747 C C . ALA A 1 174 ? -13.925 15.305 -25.643 1 8.79 183 ALA A C 1
ATOM 2748 O O . ALA A 1 174 ? -12.758 15.096 -25.329 1 9.77 183 ALA A O 1
ATOM 2755 N N . GLY A 1 175 ? -14.402 16.499 -25.886 1 10.19 184 GLY A N 1
ATOM 2756 C CA . GLY A 1 175 ? -13.558 17.675 -25.864 1 10.72 184 GLY A CA 1
ATOM 2757 C C . GLY A 1 175 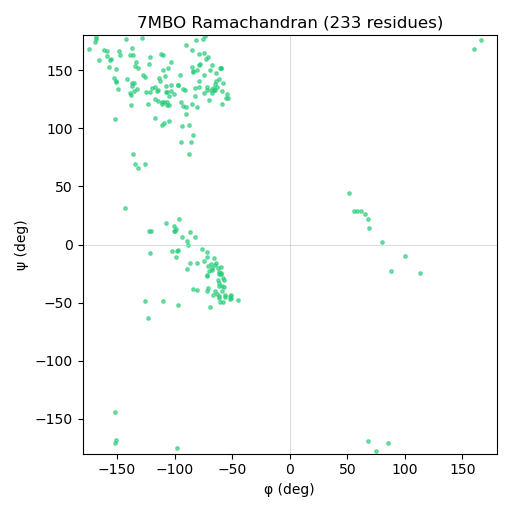? -14.198 18.802 -26.629 1 10.82 184 GLY A C 1
ATOM 2758 O O . GLY A 1 175 ? -15.174 18.603 -27.358 1 12.87 184 GLY A O 1
ATOM 2762 N N . TYR A 1 176 A -13.639 19.986 -26.472 1 10.78 184 TYR A N 1
ATOM 2763 C CA . TYR A 1 176 A -14.101 21.161 -27.175 1 11.16 184 TYR A CA 1
ATOM 2764 C C . TYR A 1 176 A -13.318 21.259 -28.454 1 12.07 184 TYR A C 1
ATOM 2765 O O . TYR A 1 176 A -12.083 21.209 -28.44 1 12.21 184 TYR A O 1
ATOM 2783 N N . ARG A 1 177 B -14.004 21.5 -29.581 1 13.24 184 ARG A N 1
ATOM 2784 C CA . ARG A 1 177 B -13.333 21.671 -30.864 1 14.15 184 ARG A CA 1
ATOM 2785 C C . ARG A 1 177 B -12.366 22.845 -30.762 1 14.21 184 ARG A C 1
ATOM 2786 O O . ARG A 1 177 B -11.245 22.761 -31.268 1 14.92 184 ARG A O 1
ATOM 2807 N N . GLU A 1 178 ? -12.79 23.92 -30.07 1 13.96 185 GLU A N 1
ATOM 2808 C CA . GLU A 1 178 ? -11.941 25.086 -29.886 1 15 185 GLU A CA 1
ATOM 2809 C C . GLU A 1 178 ? -10.939 24.926 -28.714 1 14.82 185 GLU A C 1
ATOM 2810 O O . GLU A 1 178 ? -10.208 25.87 -28.416 1 16.55 185 GLU A O 1
ATOM 2822 N N . GLY A 1 179 ? -10.869 23.733 -28.111 1 14.56 186 GLY A N 1
ATOM 2823 C CA . GLY A 1 179 ? -9.922 23.399 -27.068 1 14.49 186 GLY A CA 1
ATOM 2824 C C . GLY A 1 179 ? -10.248 24.007 -25.727 1 14.58 186 GL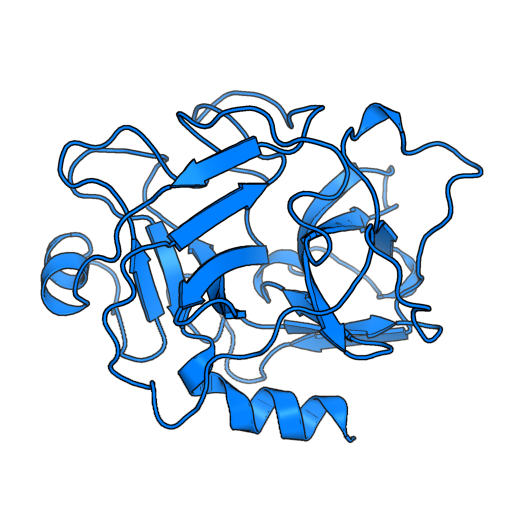Y A C 1
ATOM 2825 O O . GLY A 1 179 ? -11.274 24.667 -25.552 1 15.54 186 GLY A O 1
ATOM 2829 N N . GLY A 1 180 ? -9.356 23.748 -24.774 1 14.43 187 GLY A N 1
ATOM 2830 C CA . GLY A 1 180 ? -9.382 24.404 -23.467 1 14.19 187 GLY A CA 1
ATOM 2831 C C . GLY A 1 180 ? -9.696 23.599 -22.219 1 13.59 187 GLY A C 1
ATOM 2832 O O . GLY A 1 180 ? -9.353 24.04 -21.113 1 14.55 187 GLY A O 1
ATOM 2836 N N . LYS A 1 181 ? -10.403 22.472 -22.352 1 13.21 188 LYS A N 1
ATOM 2837 C CA . LYS A 1 181 ? -10.789 21.641 -21.204 1 12.89 188 LYS A CA 1
ATOM 2838 C C . LYS A 1 181 ? -10.6 20.201 -21.584 1 12.52 188 LYS A C 1
ATOM 2839 O O . LYS A 1 181 ? -11.06 19.79 -22.649 1 15.31 188 LYS A O 1
ATOM 2858 N N . ASP A 1 182 ? -9.921 19.416 -20.747 1 10.63 189 ASP A N 1
ATOM 2859 C CA . ASP A 1 182 ? -9.619 18.007 -21.073 1 10.68 189 ASP A CA 1
ATOM 2860 C C . ASP A 1 182 ? -8.974 17.361 -19.875 1 9.1 189 ASP A C 1
ATOM 2861 O O . ASP A 1 182 ? -8.525 18.044 -18.968 1 9.55 189 ASP A O 1
ATOM 2870 N N . ALA A 1 183 ? -8.859 16.05 -19.929 1 8.65 190 ALA A N 1
ATOM 2871 C CA . ALA A 1 183 ? -8.01 15.324 -19.026 1 8.1 190 ALA A CA 1
ATOM 2872 C C . ALA A 1 183 ? -6.533 15.614 -19.385 1 7.98 190 ALA A C 1
ATOM 2873 O O . ALA A 1 183 ? -6.187 16.001 -20.515 1 8.81 190 ALA A O 1
ATOM 2880 N N . CYS A 1 184 ? -5.66 15.341 -18.419 1 7.87 191 CYS A N 1
ATOM 2881 C CA . CYS A 1 184 ? -4.23 15.436 -18.645 1 8.03 191 CYS A CA 1
ATOM 2882 C C . CYS A 1 184 ? -3.53 14.451 -17.698 1 7.69 191 CYS A C 1
ATOM 2883 O O . CYS A 1 184 ? -4.173 13.596 -17.073 1 7.58 191 CYS A O 1
ATOM 2890 N N . LYS A 1 185 ? -2.201 14.526 -17.633 1 8.01 192 LYS A N 1
ATOM 2891 C CA . LYS A 1 185 ? -1.396 13.546 -16.915 1 7.85 192 LYS A CA 1
ATOM 2892 C C . LYS A 1 185 ? -1.833 13.402 -15.464 1 7.19 192 LYS A C 1
ATOM 2893 O O . LYS A 1 185 ? -1.88 14.378 -14.732 1 7.79 192 LYS A O 1
ATOM 2912 N N . GLY A 1 186 ? -2.128 12.165 -15.061 1 6.88 193 GLY A N 1
ATOM 2913 C CA . GLY A 1 186 ? -2.607 11.873 -13.716 1 6.78 193 GLY A CA 1
ATOM 2914 C C . GLY A 1 186 ? -4.113 11.687 -13.612 1 6.43 193 GLY A C 1
ATOM 2915 O O . GLY A 1 186 ? -4.602 11.269 -12.558 1 6.76 193 GLY A O 1
ATOM 2919 N N . ASP A 1 187 ? -4.869 12 -14.674 1 6.17 194 ASP A N 1
ATOM 2920 C CA . ASP A 1 187 ? -6.314 11.811 -14.685 1 5.95 194 ASP A CA 1
ATOM 2921 C C . ASP A 1 187 ? -6.738 10.431 -15.172 1 5.88 194 ASP A C 1
ATOM 2922 O O . ASP A 1 187 ? -7.895 10.02 -14.937 1 5.99 194 ASP A O 1
ATOM 2931 N N . SER A 1 188 ? -5.871 9.731 -15.908 1 5.84 195 SER A N 1
ATOM 2932 C CA . SER A 1 188 ? -6.299 8.494 -16.526 1 5.86 195 SER A CA 1
ATOM 2933 C C . SER A 1 188 ? -6.752 7.455 -15.529 1 5.67 195 SER A C 1
ATOM 2934 O O . SER A 1 188 ? -6.345 7.433 -14.366 1 5.91 195 SER A O 1
ATOM 2942 N N . GLY A 1 189 ? -7.659 6.609 -16.01 1 5.55 196 GLY A N 1
ATOM 2943 C CA . GLY A 1 189 ? -8.32 5.622 -15.183 1 5.57 196 GLY A CA 1
ATOM 2944 C C . GLY A 1 189 ? -9.583 6.136 -14.507 1 5.31 196 GLY A C 1
ATOM 2945 O O . GLY A 1 189 ? -10.428 5.334 -14.097 1 5.68 196 GLY A O 1
ATOM 2949 N N . GLY A 1 190 ? -9.69 7.453 -14.336 1 5.48 197 GLY A N 1
ATOM 2950 C CA . GLY A 1 190 ? -10.864 8.025 -13.736 1 5.43 197 GLY A CA 1
ATOM 2951 C C . GLY A 1 190 ? -12.04 8.033 -14.693 1 5.41 197 GLY A C 1
ATOM 2952 O O . GLY A 1 190 ? -11.956 7.643 -15.862 1 5.78 197 GLY A O 1
ATOM 2956 N N . PRO A 1 191 ? -13.179 8.504 -14.163 1 5.6 198 PRO A N 1
ATOM 2957 C CA . PRO A 1 191 ? -14.428 8.482 -14.908 1 5.81 198 PRO A CA 1
ATOM 2958 C C . PRO A 1 191 ? -14.628 9.673 -15.832 1 5.81 198 PRO A C 1
ATOM 2959 O O . PRO A 1 191 ? -14.213 10.798 -15.562 1 6.11 198 PRO A O 1
ATOM 2970 N N . LEU A 1 192 ? -15.414 9.394 -16.88 1 5.99 199 LEU A N 1
ATOM 2971 C CA . LEU A 1 192 ? -16.177 10.368 -17.643 1 6.35 199 LEU A CA 1
ATOM 2972 C C . LEU A 1 192 ? -17.626 10.028 -17.226 1 6.29 199 LEU A C 1
ATOM 2973 O O . LEU A 1 192 ? -18.168 8.97 -17.595 1 6.7 199 LEU A O 1
ATOM 2989 N N . SER A 1 193 ? -18.191 10.883 -16.372 1 6.37 200 SER A N 1
ATOM 2990 C CA . SER A 1 193 ? -19.461 10.629 -15.717 1 6.59 200 SER A CA 1
ATOM 2991 C C . SER A 1 193 ? -20.52 11.486 -16.374 1 6.79 200 SER A C 1
ATOM 2992 O O . SER A 1 193 ? -20.323 12.695 -16.483 1 7.15 200 SER A O 1
ATOM 3000 N N . CYS A 1 194 ? -21.641 10.892 -16.803 1 7.18 201 CYS A N 1
ATOM 3001 C CA . CYS A 1 194 ? -22.712 11.655 -17.438 1 7.56 201 CYS A CA 1
ATOM 3002 C C . CYS A 1 194 ? -23.989 11.476 -16.647 1 7.84 201 CYS A C 1
ATOM 3003 O O . CYS A 1 194 ? -24.361 10.354 -16.329 1 8.4 201 CYS A O 1
ATOM 3010 N N . LYS A 1 195 ? -24.667 12.594 -16.342 1 8.66 202 LYS A N 1
ATOM 3011 C CA . LYS A 1 195 ? -25.918 12.561 -15.596 1 9.21 202 LYS A CA 1
ATOM 3012 C C . LYS A 1 195 ? -27.057 12.552 -16.599 1 9.54 202 LYS A C 1
ATOM 3013 O O . LYS A 1 195 ? -27.149 13.453 -17.437 1 10.26 202 LYS A O 1
ATOM 3032 N N . HIS A 1 196 ? -27.918 11.534 -16.521 1 10.2 203 HIS A N 1
ATOM 3033 C CA . HIS A 1 196 ? -28.98 11.327 -17.483 1 11.31 203 HIS A CA 1
ATOM 3034 C C . HIS A 1 196 ? -30.228 10.931 -16.734 1 10.83 203 HIS A C 1
ATOM 3035 O O . HIS A 1 196 ? -30.206 9.971 -15.968 1 10.16 203 HIS A O 1
ATOM 3049 N N . ASN A 1 197 ? -31.308 11.71 -16.862 1 11.37 204 ASN A N 1
ATOM 3050 C CA . ASN A 1 197 ? -32.551 11.413 -16.132 1 11.73 204 ASN A CA 1
ATOM 3051 C C . ASN A 1 197 ? -32.303 11.222 -14.633 1 11.07 204 ASN A C 1
ATOM 3052 O O . ASN A 1 197 ? -32.849 10.323 -13.995 1 11.51 204 ASN A O 1
ATOM 3063 N N . GLU A 1 198 ? -31.486 12.123 -14.095 1 10.91 205 GLU A N 1
ATOM 3064 C CA . GLU A 1 198 ? -31.155 12.223 -12.671 1 11.3 205 GLU A CA 1
ATOM 3065 C C . GLU A 1 198 ? -30.308 11.096 -12.124 1 10.8 205 GLU A C 1
ATOM 3066 O O . GLU A 1 198 ? -30.156 10.994 -10.898 1 12.2 205 GLU A O 1
ATOM 3078 N N . VAL A 1 199 ? -29.7 10.289 -13.002 1 9.99 206 VAL A N 1
ATOM 3079 C CA . VAL A 1 199 ? -28.828 9.21 -12.565 1 9.57 206 VAL A CA 1
ATOM 3080 C C . VAL A 1 199 ? -27.472 9.376 -13.233 1 9.08 206 VAL A C 1
ATOM 3081 O O . VAL A 1 199 ? -27.388 9.552 -14.45 1 9.5 206 VAL A O 1
ATOM 3094 N N . TRP A 1 200 ? -26.399 9.306 -12.447 1 8.59 207 TRP A N 1
ATOM 3095 C CA . TRP A 1 200 ? -25.053 9.352 -12.999 1 8.28 207 TRP A CA 1
ATOM 3096 C C . TRP A 1 200 ? -24.707 7.994 -13.572 1 7.93 207 TRP A C 1
ATOM 3097 O O . TRP A 1 200 ? -24.943 6.96 -12.946 1 8.48 207 TRP A O 1
ATOM 3118 N N . HIS A 1 201 ? -24.111 7.989 -14.773 1 7.85 208 HIS A N 1
ATOM 3119 C CA . HIS A 1 201 ? -23.636 6.77 -15.405 1 7.99 208 HIS A CA 1
ATOM 3120 C C . HIS A 1 201 ? -22.163 6.929 -15.771 1 7.37 208 HIS A C 1
ATOM 3121 O O . HIS A 1 201 ? -21.715 8.001 -16.197 1 7.47 208 HIS A O 1
ATOM 3135 N N . LEU A 1 202 ? -21.436 5.824 -15.643 1 7.04 209 LEU A N 1
ATOM 3136 C CA . LEU A 1 202 ? -20.025 5.773 -15.963 1 6.87 209 LEU A CA 1
ATOM 3137 C C . LEU A 1 202 ? -19.875 5.497 -17.454 1 6.9 209 LEU A C 1
ATOM 3138 O O . LEU A 1 202 ? -19.837 4.353 -17.895 1 7.78 209 LEU A O 1
ATOM 3154 N N . VAL A 1 203 ? -19.86 6.579 -18.23 1 6.99 210 VAL A N 1
ATOM 3155 C CA . VAL A 1 203 ? -19.863 6.467 -19.683 1 7.05 210 VAL A CA 1
ATOM 3156 C C . VAL A 1 203 ? -18.486 6.168 -20.245 1 6.74 210 VAL 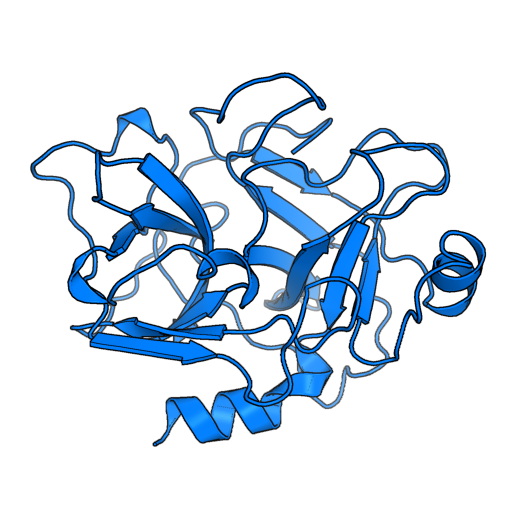A C 1
ATOM 3157 O O . VAL A 1 203 ? -18.36 5.381 -21.205 1 7 210 VAL A O 1
ATOM 3170 N N . GLY A 1 204 ? -17.453 6.784 -19.675 1 6.55 211 GLY A N 1
ATOM 3171 C CA . GLY A 1 204 ? -16.105 6.569 -20.167 1 6.44 211 GLY A CA 1
ATOM 3172 C C . GLY A 1 204 ? -15.096 6.364 -19.063 1 6.02 211 GLY A C 1
ATOM 3173 O O . GLY A 1 204 ? -15.334 6.705 -17.888 1 6.34 211 GLY A O 1
ATOM 3177 N N . ILE A 1 205 ? -13.943 5.813 -19.455 1 6.09 212 ILE A N 1
ATOM 3178 C CA . ILE A 1 205 ? -12.758 5.742 -18.609 1 5.96 212 ILE A CA 1
ATOM 3179 C C . ILE A 1 205 ? -11.686 6.572 -19.316 1 5.73 212 ILE A C 1
ATOM 3180 O O . ILE A 1 205 ? -11.345 6.287 -20.48 1 6.18 212 ILE A O 1
ATOM 3196 N N . THR A 1 206 ? -11.119 7.545 -18.627 1 5.7 213 THR A N 1
ATOM 3197 C CA . THR A 1 206 ? -10.084 8.41 -19.2 1 5.8 213 THR A CA 1
ATOM 3198 C C . THR A 1 206 ? -8.903 7.575 -19.661 1 5.83 213 THR A C 1
ATOM 3199 O O . THR A 1 206 ? -8.3 6.855 -18.867 1 6.07 213 THR A O 1
ATOM 3210 N N . SER A 1 207 ? -8.572 7.659 -20.974 1 6.22 214 SER A N 1
ATOM 3211 C CA . SER A 1 207 ? -7.609 6.73 -21.562 1 6.51 214 SER A CA 1
ATOM 3212 C C . SER A 1 207 ? -6.41 7.418 -22.212 1 6.93 214 SER A C 1
ATOM 3213 O O . SER A 1 207 ? -5.289 7.225 -21.732 1 7.97 214 SER A O 1
ATOM 3221 N N . TRP A 1 208 ? -6.596 8.229 -23.262 1 7.16 215 TRP A N 1
ATOM 3222 C CA . TRP A 1 208 ? -5.448 8.831 -23.943 1 7.59 215 TRP A CA 1
ATOM 3223 C C . TRP A 1 208 ? -5.88 10.018 -24.77 1 7.63 215 TRP A C 1
ATOM 3224 O O . TRP A 1 208 ? -7.058 10.225 -25.049 1 7.93 215 TRP A O 1
ATOM 3245 N N . GLY A 1 209 ? -4.899 10.782 -25.213 1 8.3 216 GLY A N 1
ATOM 3246 C CA . GLY A 1 209 ? -5.132 11.862 -26.157 1 9.66 216 GLY A CA 1
ATOM 3247 C C . GLY A 1 209 ? -3.826 12.372 -26.711 1 10.73 216 GLY A C 1
ATOM 3248 O O . GLY A 1 209 ? -2.769 11.917 -26.306 1 14.92 216 GLY A O 1
ATOM 3252 N N . GLU A 1 210 ? -3.863 13.321 -27.628 1 12.46 217 GLU A N 1
ATOM 3253 C CA . GLU A 1 210 ? -2.652 13.92 -28.177 1 12.31 217 GLU A CA 1
ATOM 3254 C C . GLU A 1 210 ? -2.496 15.298 -27.566 1 12.29 217 GLU A C 1
ATOM 3255 O O . GLU A 1 210 ? -3.261 16.206 -27.887 1 12.95 217 GLU A O 1
ATOM 3267 N N . GLY A 1 211 ? -1.542 15.425 -26.652 1 12.33 218 GLY A N 1
ATOM 3268 C CA . GLY A 1 211 ? -1.419 16.611 -25.826 1 12.5 218 GLY A CA 1
ATOM 3269 C C . GLY A 1 211 ? -2.607 16.7 -24.869 1 11.83 218 GLY A C 1
ATOM 3270 O O . GLY A 1 211 ? -3.4 15.756 -24.736 1 11.97 218 GLY A O 1
ATOM 3274 N N . CYS A 1 212 ? -2.748 17.851 -24.216 1 12.42 219 CYS A N 1
ATOM 3275 C CA . CYS A 1 212 ? -3.859 18.099 -23.296 1 12.8 219 CYS A CA 1
ATOM 3276 C C . CYS A 1 212 ? -4.634 19.323 -23.724 1 12.59 219 CYS A C 1
ATOM 3277 O O . CYS A 1 212 ? -4.076 20.415 -23.768 1 13.58 219 CYS A O 1
ATOM 3284 N N . ALA A 1 213 ? -5.933 19.164 -24 1 13.01 220 ALA A N 1
ATOM 3285 C CA . ALA A 1 213 ? -6.869 20.253 -24.3 1 13.5 220 ALA A CA 1
ATOM 3286 C C . ALA A 1 213 ? -6.541 21.069 -25.531 1 13.95 220 ALA A C 1
ATOM 3287 O O . ALA A 1 213 ? -6.933 22.241 -25.619 1 15.26 220 ALA A O 1
ATOM 3294 N N . GLN A 1 214 ? -5.886 20.44 -26.515 1 13.89 221 GLN A N 1
ATOM 3295 C CA . GLN A 1 214 ? -5.567 21.14 -27.748 1 14.42 221 GLN A CA 1
ATOM 3296 C C . GLN A 1 214 ? -6.778 21.228 -28.629 1 13.78 221 GLN A C 1
ATOM 3297 O O . GLN A 1 214 ? -7.654 20.359 -28.6 1 13.62 221 GLN A O 1
ATOM 3311 N N . ARG A 1 215 ? -6.8 22.244 -29.509 1 14.6 222 ARG A N 1
ATOM 3312 C CA . ARG A 1 215 ? -7.888 22.401 -30.467 1 15.07 222 ARG A CA 1
ATOM 3313 C C . ARG A 1 215 ? -8.002 21.157 -31.335 1 14.06 222 ARG A C 1
ATOM 3314 O O . ARG A 1 215 ? -6.973 20.612 -31.741 1 14.3 222 ARG A O 1
ATOM 3335 N N . GLU A 1 216 ? -9.216 20.721 -31.604 1 13.58 223 GLU A N 1
ATOM 3336 C CA . GLU A 1 216 ? -9.456 19.624 -32.521 1 13.38 223 GLU A CA 1
ATOM 3337 C C . GLU A 1 216 ? -8.707 18.338 -32.152 1 12.52 223 GLU A C 1
ATOM 3338 O O . GLU A 1 216 ? -8.396 17.543 -33.022 1 12.43 223 GLU A O 1
ATOM 3350 N N . ARG A 1 217 ? -8.437 18.113 -30.859 1 12.08 224 ARG A N 1
ATOM 3351 C CA . ARG A 1 217 ? -7.79 16.878 -30.399 1 11.63 224 ARG A CA 1
ATOM 3352 C C . ARG A 1 217 ? -8.514 16.411 -29.162 1 11.02 224 ARG A C 1
ATOM 3353 O O . ARG A 1 217 ? -8.062 16.629 -28.027 1 11.19 224 ARG A O 1
ATOM 3374 N N . PRO A 1 218 ? -9.686 15.802 -29.355 1 10.9 225 PRO A N 1
ATOM 3375 C CA . PRO A 1 218 ? -10.475 15.412 -28.195 1 10.58 225 PRO A CA 1
ATOM 3376 C C . PRO A 1 218 ? -9.797 14.315 -27.405 1 9.29 225 PRO A C 1
ATOM 3377 O O . PRO A 1 218 ? -9.017 13.514 -27.934 1 10.19 225 PRO A O 1
ATOM 3388 N N . GLY A 1 219 ? -10.115 14.248 -26.13 1 8.46 226 GLY A N 1
ATOM 3389 C CA . GLY A 1 219 ? -9.686 13.13 -25.309 1 7.88 226 GLY A CA 1
ATOM 3390 C C . GLY A 1 219 ? -10.429 11.874 -25.728 1 7.43 226 GLY A C 1
ATOM 3391 O O . GLY A 1 219 ? -11.579 11.922 -26.203 1 7.85 226 GLY A O 1
ATOM 3395 N N . VAL A 1 220 ? -9.758 10.735 -25.556 1 7.19 227 VAL A N 1
ATOM 3396 C CA . VAL A 1 220 ? -10.291 9.437 -25.927 1 7.28 227 VAL A CA 1
ATOM 3397 C C . VAL A 1 220 ? -10.472 8.609 -24.654 1 6.98 227 VAL A C 1
ATOM 3398 O O . VAL A 1 220 ? -9.579 8.512 -23.805 1 7.07 227 VAL A O 1
ATOM 3411 N N . TYR A 1 221 ? -11.65 8.016 -24.551 1 6.97 228 TYR A N 1
ATOM 3412 C CA . TYR A 1 221 ? -12.122 7.325 -23.38 1 6.74 228 TYR A CA 1
ATOM 3413 C C . TYR A 1 221 ? -12.585 5.93 -23.758 1 6.88 228 TYR A C 1
ATOM 3414 O O . TYR A 1 221 ? -13.152 5.716 -24.834 1 7.65 228 TYR A O 1
ATOM 3432 N N . THR A 1 222 ? -12.387 4.97 -22.857 1 6.69 229 THR A N 1
ATOM 3433 C CA . THR A 1 222 ? -12.952 3.639 -23.074 1 6.82 229 THR A CA 1
ATOM 3434 C C . THR A 1 222 ? -14.478 3.764 -22.986 1 6.97 229 THR A C 1
ATOM 3435 O O . THR A 1 222 ? -14.992 4.371 -22.043 1 7.27 229 THR A O 1
ATOM 3446 N N . ASN A 1 223 ? -15.199 3.221 -23.98 1 7.34 230 ASN A N 1
ATOM 3447 C CA . ASN A 1 223 ? -16.664 3.321 -24.059 1 7.66 230 ASN A CA 1
ATOM 3448 C C . ASN A 1 223 ? -17.265 2.204 -23.204 1 7.46 230 ASN A C 1
ATOM 3449 O O . ASN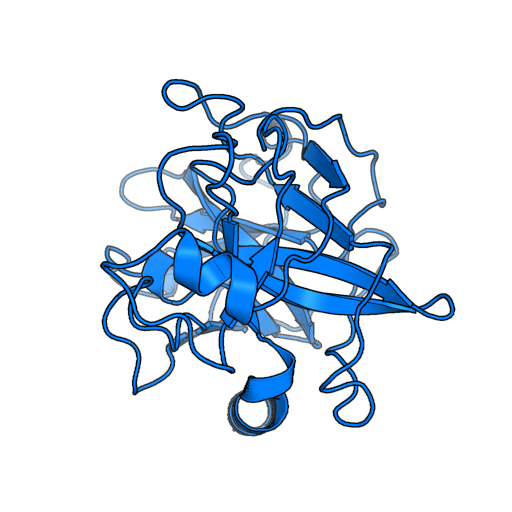 A 1 223 ? -17.411 1.063 -23.649 1 8.23 230 ASN A O 1
ATOM 3460 N N . VAL A 1 224 ? -17.567 2.539 -21.951 1 7.25 231 VAL A N 1
ATOM 3461 C CA . VAL A 1 224 ? -17.909 1.538 -20.952 1 7.37 231 VAL A CA 1
ATOM 3462 C C . VAL A 1 224 ? -19.098 0.659 -21.336 1 7.69 231 VAL A C 1
ATOM 3463 O O . VAL A 1 224 ? -19.104 -0.537 -21.027 1 8.18 231 VAL A O 1
ATOM 3476 N N . VAL A 1 225 ? -20.112 1.235 -22.003 1 8.17 232 VAL A N 1
ATOM 3477 C CA . VAL A 1 225 ? -21.298 0.445 -22.342 1 9.06 232 VAL A CA 1
ATOM 3478 C C . VAL A 1 225 ? -20.941 -0.776 -23.197 1 9.21 232 VAL A C 1
ATOM 3479 O O . VAL A 1 225 ? -21.639 -1.79 -23.142 1 10.27 232 VAL A O 1
ATOM 3492 N N . GLU A 1 226 ? -19.86 -0.679 -23.983 1 9.12 233 GLU A N 1
ATOM 3493 C CA . GLU A 1 226 ? -19.43 -1.785 -24.831 1 9.69 233 GLU A CA 1
ATOM 3494 C C . GLU A 1 226 ? -18.72 -2.901 -24.073 1 9.49 233 GLU A C 1
ATOM 3495 O O . GLU A 1 226 ? -18.371 -3.913 -24.687 1 11.11 233 GLU A O 1
ATOM 3507 N N . TYR A 1 227 ? -18.498 -2.717 -22.758 1 8.99 234 TYR A N 1
ATOM 3508 C CA . TYR A 1 227 ? -17.845 -3.693 -21.903 1 9.25 234 TYR A CA 1
ATOM 3509 C C . TYR A 1 227 ? -18.721 -4.145 -20.757 1 9.64 234 TYR A C 1
ATOM 3510 O O . TYR A 1 227 ? -18.217 -4.823 -19.859 1 9.73 234 TYR A O 1
ATOM 3528 N N . VAL A 1 228 ? -20.033 -3.821 -20.759 1 10.21 235 VAL A N 1
ATOM 3529 C CA . VAL A 1 228 ? -20.881 -4.194 -19.63 1 10.59 235 VAL A CA 1
ATOM 3530 C C . VAL A 1 228 ? -20.836 -5.701 -19.378 1 10.44 235 VAL A C 1
ATOM 3531 O O . VAL A 1 228 ? -20.71 -6.121 -18.224 1 10.04 235 VAL A O 1
ATOM 3544 N N . ASP A 1 229 ? -20.929 -6.52 -20.437 1 10.88 236 ASP A N 1
ATOM 3545 C CA . ASP A 1 229 ? -20.931 -7.966 -20.221 1 11.24 236 ASP A CA 1
ATOM 3546 C C . ASP A 1 229 ? -19.596 -8.461 -19.641 1 10.16 236 ASP A C 1
ATOM 3547 O O . ASP A 1 229 ? -19.583 -9.317 -18.753 1 10.57 236 ASP A O 1
ATOM 3556 N N . TRP A 1 230 ? -18.466 -7.906 -20.119 1 9.64 237 TRP A N 1
ATOM 3557 C CA . TRP A 1 230 ? -17.15 -8.263 -19.584 1 9.32 237 TRP A CA 1
ATOM 3558 C C . TRP A 1 230 ? -17.073 -7.905 -18.095 1 8.75 237 TRP A C 1
ATOM 3559 O O . TRP A 1 230 ? -16.595 -8.689 -17.27 1 9.02 237 TRP A O 1
ATOM 3580 N N . ILE A 1 231 ? -17.567 -6.701 -17.751 1 8.62 238 ILE A N 1
ATOM 3581 C CA . ILE A 1 231 ? -17.56 -6.271 -16.362 1 8.8 238 ILE A CA 1
ATOM 3582 C C . ILE A 1 231 ? -18.404 -7.215 -15.507 1 9.14 238 ILE A C 1
ATOM 3583 O O . ILE A 1 231 ? -17.982 -7.613 -14.414 1 9.69 238 ILE A O 1
ATOM 3599 N N . LEU A 1 232 ? -19.607 -7.561 -15.982 1 9.49 239 LEU A N 1
ATOM 3600 C CA . LEU A 1 232 ? -20.469 -8.462 -15.208 1 10.43 239 LEU A CA 1
ATOM 3601 C C . LEU A 1 232 ? -19.819 -9.833 -15.04 1 10.23 239 LEU A C 1
ATOM 3602 O O . LEU A 1 232 ? -19.824 -10.407 -13.951 1 11.27 239 LEU A O 1
ATOM 3618 N N . GLU A 1 233 ? -19.221 -10.354 -16.117 1 10.2 240 GLU A N 1
ATOM 3619 C CA . GLU A 1 233 ? -18.527 -11.643 -16.066 1 10.61 240 GLU A CA 1
ATOM 3620 C C . GLU A 1 233 ? -17.413 -11.635 -15.004 1 10.26 240 GLU A C 1
ATOM 3621 O O . GLU A 1 233 ? -17.325 -12.538 -14.17 1 11.14 240 GLU A O 1
ATOM 3633 N N . LYS A 1 234 ? -16.564 -10.61 -15.041 1 10.41 241 LYS A N 1
ATOM 3634 C CA . LYS A 1 234 ? -15.426 -10.581 -14.137 1 11.08 241 LYS A CA 1
ATOM 3635 C C . LYS A 1 234 ? -15.849 -10.327 -12.691 1 11.27 241 LYS A C 1
ATOM 3636 O O . LYS A 1 234 ? -15.262 -10.904 -11.761 1 12.47 241 LYS A O 1
ATOM 3655 N N . THR A 1 235 ? -16.851 -9.47 -12.49 1 11.05 242 THR A N 1
ATOM 3656 C CA . THR A 1 235 ? -17.266 -9.119 -11.128 1 11.74 242 THR A CA 1
ATOM 3657 C C . THR A 1 235 ? -18.047 -10.227 -10.441 1 12.47 242 THR A C 1
ATOM 3658 O O . THR A 1 235 ? -18.159 -10.179 -9.214 1 14.63 242 THR A O 1
ATOM 3669 N N . GLN A 1 236 ? -18.535 -11.244 -11.177 1 12.92 243 GLN A N 1
ATOM 3670 C CA . GLN A 1 236 ? -19.207 -12.369 -10.534 1 13.89 243 GLN A CA 1
ATOM 3671 C C . GLN A 1 236 ? -18.264 -13.593 -10.364 1 15.5 243 GLN A C 1
ATOM 3672 O O . GLN A 1 236 ? -18.688 -14.563 -9.746 1 17.2 243 GLN A O 1
ATOM 3686 N N . ALA A 1 237 ? -17.05 -13.611 -10.981 1 17.37 244 ALA A N 1
ATOM 3687 C CA . ALA A 1 237 ? -16.167 -14.786 -10.941 1 18.8 244 ALA A CA 1
ATOM 3688 C C . ALA A 1 237 ? -15.678 -15.135 -9.543 1 19.77 244 ALA A C 1
ATOM 3689 O O . ALA A 1 237 ? -15.7 -14.304 -8.636 1 20.82 244 ALA A O 1
#

InterPro domains:
  IPR000177 Apple domain [PR00005] (223-242)
  IPR000177 Apple domain [PR00005] (252-268)
  IPR000177 Apple domain [PR00005] (270-285)
  IPR000177 Apple domain [PS00495] (291-374)
  IPR000177 Apple domain [SM00223] (20-103)
  IPR000177 Apple domain [SM00223] (110-193)
  IPR000177 Apple domain [SM00223] (200-283)
  IPR000177 Apple domain [SM00223] (291-374)
  IPR000177 Apple domain [cd01100] (16-100)
  IPR000177 Apple domain [cd01100] (106-190)
  IPR000177 Apple domain [cd01100] (196-280)
  IPR000177 Apple domain [cd01100] (288-371)
  IPR001254 Serine proteases, trypsin domain [PF00089] (388-618)
  IPR001254 Serine proteases, trypsin domain [PS50240] (388-623)
  IPR001254 Serine proteases, trypsin domain [SM00020] (387-618)
  IPR001254 Serine proteases, trypsin domain [cd00190] (388-618)
  IPR001314 Peptidase S1A, chymotrypsin family [PR00722] (417-432)
  IPR001314 Peptidase S1A, chymotrypsin family [PR00722] (476-490)
  IPR001314 Peptidase S1A, chymotrypsin family [PR00722] (568-580)
  IPR003609 PAN/Apple domain [PF00024] (20-103)

Solvent-accessible surface area: 11194 Å² total; per-residue (Å²): 1,22,37,23,82,60,5,98,145,39,50,16,12,1,5,0,0,1,11,6,45,51,130,101,78,144,18,35,4,2,0,1,1,27,16,75,42,12,2,1,0,0,2,46,7,13,211,73,26,107,33,39,185,27,4,66,0,1,14,28,17,23,33,29,76,43,27,143,97,145,33,96,80,27,9,4,94,81,38,20,70,14,134,98,50,178,107,11,52,61,8,55,1,0,0,0,0,39,0,109,80,82,9,125,98,71,127,35,32,81,36,2,52,32,5,50,123,76,39,146,102,36,88,15,118,46,1,52,0,0,2,1,0,49,114,124,110,103,31,131,65,19,70,33,5,25,45,2,78,1,54,39,21,93,49,135,33,0,52,111,53,3,186,73,66,167,15,51,107,50,6,22,0,0,6,80,146,135,18,41,69,6,13,12,120,19,1,22,1,0,0,0,0,0,88,60,128,153,74,44,20,1,3,0,2,8,11,27,34,87,38,17,12,101,144,67,77,9,4,2,2,5,16,0,15,33,7,10,90,32,2,90,106,63,34,150,104

B-factor: mean 12.63, std 5.35, range [5.3, 44.25]

Organism: Homo sapiens (NCBI:txid9606)

Nearest PDB structures (foldseek):
  3bg8-assembly1_A  TM=9.972E-01  e=9.887E-50  Homo sapiens
  4cre-assembly1_A  TM=9.971E-01  e=1.109E-49  Homo sapiens
  6c0s-assembly1_A  TM=9.993E-01  e=3.488E-49  Homo sapiens
  1zsl-assembly1_A  TM=9.977E-01  e=3.870E-48  Homo sapiens
  6ts7-assembly1_A  TM=9.981E-01  e=6.120E-48  Homo sapiens

Radius of gyration: 16.21 Å; Cα contacts (8 Å, |Δi|>4): 633; chains: 1; bounding box: 42×40×48 Å

CATH classification: 2.40.10.10

Secondary structure (DSSP, 8-state):
-BT-EE--TTSSTTEEEEEE-SSS-EEEEEEEEEETTEEEE-GGGGTT---GGGEEEE-S-SBGGG--TT---EEEEEEEE-TT-S-GGGS---EEEEESS----BTTB-PPBPPPGGGTT---SSEEEEES--SSSS----SBPEEEE--EE-HHHHHHH-TTS---TTEEEE--TT---B--TT-TTSEEEEEETTEEEEEEEEEE-SSSS-TT--EEEEEGGGGHHHHHHHHH-

Sequence (237 aa):
IVGGTASVRGEWPWQVTLHTTSPTQRHLCGGSIIGNQWILTAAHCFYGVESPKILRVYSGILNQSEIKEDTSFFGVQEIIIHDQYKMAESGYDIALLKLETTVNYTDSQRPISSLPSKGDRNVIYTDCWVTGWGYRRKLRDKIQNTLQKAKIPLVTNEECQKRYRGHKITHKMICAGYREGGKDACKGDSGGPLSCKHNEVWHLVGITSWGEGCAQRERPGVYTNVVEYVDWILEKTQA

Foldseek 3Di:
DAQWDFDDQLPQQQKKFKWFPPPHTDTQEIWGAAFFFKTKFFQVSCPPPPDQQRIWIAGRAFFPVVDDDPHDTWGFPDKAQQPVDDALLQASGMIMTGTPGTDDDDSRHDGAHADDLVCLPPQFQFKKQKFQDANFADGDGHGGITMDGWGWDDLVLQCVLCVPGRSDSQKTWTADLQWGDADYPSHFTHFGWGQDPNGIHRQWTFGDWDGGRHHSITTMTGGRSVCPVVVVVVVVD